Protein AF-U4KL12-F1 (afdb_monomer)

Mean predicted aligned error: 14.16 Å

Solvent-accessible surface area (backbone atoms only — not comparable to full-atom values): 12440 Å² total; per-residue (Å²): 128,65,70,64,56,56,26,52,52,26,37,50,52,13,51,52,33,44,52,50,37,50,50,52,51,51,52,51,52,52,53,48,54,51,57,64,72,72,71,74,90,64,85,47,47,73,74,48,74,51,69,63,85,90,32,42,33,42,33,32,32,58,83,53,79,41,39,78,44,25,68,40,35,30,43,36,43,47,103,87,44,20,32,39,40,41,40,29,74,40,65,42,85,56,35,35,36,41,37,38,30,14,28,85,84,71,45,76,73,51,76,47,56,43,81,43,74,42,59,65,70,40,72,48,81,41,87,45,64,70,70,53,65,43,65,39,69,43,73,42,80,70,68,84,87,70,72,56,68,66,60,57,50,51,52,49,52,52,50,51,40,48,51,32,50,34,53,14,50,47,25,35,52,51,16,50,53,51,52,50,39,52,73,74,38,68,76,50,44,71,72,56,58,38,75,66,50,46,51,50,52,51,52,53,48,50,52,54,37,48,53,50,44,51,54,51,50,51,52,51,51,52,53,53,53,50,69,73,74,87

pLDDT: mean 75.41, std 12.73, range [35.75, 91.56]

Organism: Alteracholeplasma palmae (strain ATCC 49389 / J233) (NCBI:txid1318466)

Radius of gyration: 26.45 Å; Cα contacts (8 Å, |Δi|>4): 335; chains: 1; bounding box: 59×34×76 Å

Foldseek 3Di:
DPPLVLLVVLLVLLVVLLVVLVVLVVVVVVVCQVVQPPPDDDAFDFDDWDDDPNKIKTKTAADDPVCVFFRIWIWIADPQWIKIKTWTQAFDQWKWKWKFFAAPVRRTDDTAIDIDGDHGGDIDIGTDDNRGPGIHIDIDDCPDDDDPPVLVVVLVSLLVSLVSNLSSQLSNVSSCVQVVQCVPDVVVNVVCPDVVNVVVVNVVSVVVSVVSSVVSNVVSVVVSVVSVVD

Nearest PDB structures (foldseek):
  3rj2-assembly1_X  TM=6.745E-01  e=1.717E-01  Singapore grouper iridovirus
  4h4n-assembly1_A  TM=6.832E-01  e=1.538E-01  Bacillus anthracis str. Ames
  3vmo-assembly1_A  TM=4.062E-01  e=1.304E-01  Streptococcus mutans
  3hu6-assembly1_A  TM=2.148E-01  e=7.953E-02  Homo sapiens
  8dhe-assembly1_C  TM=4.945E-01  e=4.642E+00  Tannerella forsythia

Secondary structure (DSSP, 8-state):
--HHHHHHHHHHHHHHHHHHHHHHHHHHHHHHHHHHHHS-----EEEEEEEETTEEEEEEE--SGGGGTEEEEEEEEETTEEEEEEEESS-EEEEEEEEEEE-TTS-EEEEEEEEEEE-TT-EEEEEE-TT--EEEEEEE---TT---HHHHHHHHHHHHHHHHHHHHHHHHHHHHHHHHHHHH-HHHHHHH-SHHHHHHHHHHHHHHHHHHHHHHHHHHHHHHHHTTT-

Sequence (230 aa):
MELNIIAYISLGIGILSMIFAIILRILYKKKYELKRNMNDFFEDYKLSESYIGDVKYNLFKPQSLSMELMSHYAIAYEETQTYLICKFSKEIPNVTLKVYAYTTYKQLIDIIFVEQTGKFDHTSKITLPQETAYVNIEVLETNENKVPDIIEHKYFINKVIAKLATVSLFHLLIGISYLTMYLIDDDMIDSFLTTENNSILLSVLIVVCLINYLLVNKTLKKRAKVGMKK

Structure (mmCIF, N/CA/C/O backbone):
data_AF-U4KL12-F1
#
_entry.id   AF-U4KL12-F1
#
loop_
_atom_site.group_PDB
_atom_site.id
_atom_site.type_symbol
_atom_site.label_atom_id
_atom_site.label_alt_id
_atom_site.label_comp_id
_atom_site.label_asym_id
_atom_site.label_entity_id
_atom_site.label_seq_id
_atom_site.pdbx_PDB_ins_code
_atom_site.Cartn_x
_atom_site.Cartn_y
_atom_site.Cartn_z
_atom_site.occupancy
_atom_site.B_iso_or_equiv
_atom_site.auth_seq_id
_atom_site.auth_comp_id
_atom_site.auth_asym_id
_atom_site.auth_atom_id
_atom_site.pdbx_PDB_model_num
ATOM 1 N N . MET A 1 1 ? -17.955 9.179 40.993 1.00 50.94 1 MET A N 1
ATOM 2 C CA . MET A 1 1 ? -17.361 9.733 39.758 1.00 50.94 1 MET A CA 1
ATOM 3 C C . MET A 1 1 ? -18.498 9.822 38.771 1.00 50.94 1 MET A C 1
ATOM 5 O O . MET A 1 1 ? -19.043 8.778 38.442 1.00 50.94 1 MET A O 1
ATOM 9 N N . GLU A 1 2 ? -18.938 11.036 38.443 1.00 63.91 2 GLU A N 1
ATOM 10 C CA . GLU A 1 2 ? -20.113 11.240 37.595 1.00 63.91 2 GLU A CA 1
ATOM 11 C C . GLU A 1 2 ? -19.926 10.497 36.280 1.00 63.91 2 GLU A C 1
ATOM 13 O O . GLU A 1 2 ? -18.881 10.565 35.642 1.00 63.91 2 GLU A O 1
ATOM 18 N N . LEU A 1 3 ? -20.934 9.734 35.913 1.00 64.69 3 LEU A N 1
ATOM 19 C CA . LEU A 1 3 ? -20.945 8.821 34.785 1.00 64.69 3 LEU A CA 1
ATOM 20 C C . LEU A 1 3 ? -20.656 9.538 33.443 1.00 64.69 3 LEU A C 1
ATOM 22 O O . LEU A 1 3 ? -20.008 9.000 32.542 1.00 64.69 3 LEU A O 1
ATOM 26 N N . ASN A 1 4 ? -20.994 10.826 33.404 1.00 69.12 4 ASN A N 1
ATOM 27 C CA . ASN A 1 4 ? -20.625 11.798 32.379 1.00 69.12 4 ASN A CA 1
ATOM 28 C C . ASN A 1 4 ? -19.104 11.911 32.179 1.00 69.12 4 ASN A C 1
ATOM 30 O O . ASN A 1 4 ? -18.626 11.987 31.049 1.00 69.12 4 ASN A O 1
ATOM 34 N N . ILE A 1 5 ? -18.316 11.849 33.255 1.00 79.44 5 ILE A N 1
ATOM 35 C CA . ILE A 1 5 ? -16.850 11.915 33.204 1.00 79.44 5 ILE A CA 1
ATOM 36 C C . ILE A 1 5 ? -16.288 10.723 32.420 1.00 79.44 5 ILE A C 1
ATOM 38 O O . ILE A 1 5 ? -15.387 10.906 31.605 1.00 79.44 5 ILE A O 1
ATOM 42 N N . ILE A 1 6 ? -16.840 9.517 32.596 1.00 77.38 6 ILE A N 1
ATOM 43 C CA . ILE A 1 6 ? -16.402 8.320 31.856 1.00 77.38 6 ILE A CA 1
ATOM 44 C C . ILE A 1 6 ? -16.704 8.478 30.362 1.00 77.38 6 ILE A C 1
ATOM 46 O O . ILE A 1 6 ? -15.837 8.195 29.531 1.00 77.38 6 ILE A O 1
ATOM 50 N N . ALA A 1 7 ? -17.892 8.979 30.015 1.00 79.75 7 ALA A N 1
ATOM 51 C CA . ALA A 1 7 ? -18.277 9.230 28.628 1.00 79.75 7 ALA A CA 1
ATOM 52 C C . ALA A 1 7 ? -17.342 10.249 27.955 1.00 79.75 7 ALA A C 1
ATOM 54 O O . ALA A 1 7 ? -16.809 9.977 26.875 1.00 79.75 7 ALA A O 1
ATOM 55 N N . TYR A 1 8 ? -17.068 11.378 28.617 1.00 82.94 8 TYR A N 1
ATOM 56 C CA . TYR A 1 8 ? -16.168 12.411 28.098 1.00 82.94 8 TYR A CA 1
ATOM 57 C C . TYR A 1 8 ? -14.718 11.933 27.988 1.00 82.94 8 TYR A C 1
ATOM 59 O O . TYR A 1 8 ? -14.072 12.182 26.968 1.00 82.94 8 TYR A O 1
ATOM 67 N N . ILE A 1 9 ? -14.209 11.200 28.986 1.00 86.44 9 ILE A N 1
ATOM 68 C CA . ILE A 1 9 ? -12.869 10.599 28.929 1.00 86.44 9 ILE A CA 1
ATOM 69 C C . ILE A 1 9 ? -12.785 9.617 27.756 1.00 86.44 9 ILE A C 1
ATOM 71 O O . ILE A 1 9 ? -11.829 9.664 26.981 1.00 86.44 9 ILE A O 1
ATOM 75 N N . SER A 1 10 ? -13.796 8.762 27.583 1.00 86.25 10 SER A N 1
ATOM 76 C CA . SER A 1 10 ? -13.824 7.779 26.502 1.00 86.25 10 SER A CA 1
ATOM 77 C C . SER A 1 10 ? -13.880 8.451 25.126 1.00 86.25 10 SER A C 1
ATOM 79 O O . SER A 1 10 ? -13.083 8.118 24.249 1.00 86.25 10 SER A O 1
ATOM 81 N N . LEU A 1 11 ? -14.731 9.465 24.936 1.00 87.50 11 LEU A N 1
ATOM 82 C CA . LEU A 1 11 ? -14.752 10.263 23.703 1.00 87.50 11 LEU A CA 1
ATOM 83 C C . LEU A 1 11 ? -13.394 10.923 23.433 1.00 87.50 11 LEU A C 1
ATOM 85 O O . LEU A 1 11 ? -12.888 10.845 22.313 1.00 87.50 11 LEU A O 1
ATOM 89 N N . GLY A 1 12 ? -12.770 11.509 24.460 1.00 88.56 12 GLY A N 1
ATOM 90 C CA . GLY A 1 12 ? -11.445 12.118 24.361 1.00 88.56 12 GLY A CA 1
ATOM 91 C C . GLY A 1 12 ? -10.378 11.131 23.881 1.00 88.56 12 GLY A C 1
ATOM 92 O O . GLY A 1 12 ? -9.663 11.412 22.918 1.00 88.56 12 GLY A O 1
ATOM 93 N N . ILE A 1 13 ? -10.311 9.940 24.486 1.00 90.25 13 ILE A N 1
ATOM 94 C CA . ILE A 1 13 ? -9.384 8.868 24.081 1.00 90.25 13 ILE A CA 1
ATOM 95 C C . ILE A 1 13 ? -9.687 8.392 22.649 1.00 90.25 13 ILE A C 1
ATOM 97 O O . ILE A 1 13 ? -8.767 8.181 21.847 1.00 90.25 13 ILE A O 1
ATOM 101 N N . GLY A 1 14 ? -10.968 8.259 22.297 1.00 85.19 14 GLY A N 1
ATOM 102 C CA . GLY A 1 14 ? -11.421 7.882 20.958 1.00 85.19 14 GLY A CA 1
ATOM 103 C C . GLY A 1 14 ? -10.965 8.867 19.878 1.00 85.19 14 GLY A C 1
ATOM 104 O O . GLY A 1 14 ? -10.397 8.460 18.863 1.00 85.19 14 GLY A O 1
ATOM 105 N N . ILE A 1 15 ? -11.132 10.168 20.120 1.00 89.44 15 ILE A N 1
ATOM 106 C CA . ILE A 1 15 ? -10.719 11.233 19.196 1.00 89.44 15 ILE A CA 1
ATOM 107 C C . ILE A 1 15 ? -9.190 11.315 19.105 1.00 89.44 15 ILE A C 1
ATOM 109 O O . ILE A 1 15 ? -8.643 11.343 18.001 1.00 89.44 15 ILE A O 1
ATOM 113 N N . LEU A 1 16 ? -8.482 11.290 20.240 1.00 91.06 16 LEU A N 1
ATOM 114 C CA . LEU A 1 16 ? -7.015 11.352 20.279 1.00 91.06 16 LEU A CA 1
ATOM 115 C C . LEU A 1 16 ? -6.369 10.194 19.511 1.00 91.06 16 LEU A C 1
ATOM 117 O O . LEU A 1 16 ? -5.442 10.407 18.727 1.00 91.06 16 LEU A O 1
ATOM 121 N N . SER A 1 17 ? -6.881 8.975 19.683 1.00 86.31 17 SER A N 1
ATOM 122 C CA . SER A 1 17 ? -6.394 7.803 18.946 1.00 86.31 17 SER A CA 1
ATOM 123 C C . SER A 1 17 ? -6.659 7.902 17.439 1.00 86.31 17 SER A C 1
ATOM 125 O O . SER A 1 17 ? -5.804 7.494 16.646 1.00 86.31 17 SER A O 1
ATOM 127 N N . MET A 1 18 ? -7.776 8.513 17.023 1.00 86.94 18 MET A N 1
ATOM 128 C CA . MET A 1 18 ? -8.065 8.780 15.610 1.00 86.94 18 MET A CA 1
ATOM 129 C C . MET A 1 18 ? -7.104 9.817 15.016 1.00 86.94 18 MET A C 1
ATOM 131 O O . MET A 1 18 ? -6.525 9.581 13.954 1.00 86.94 18 MET A O 1
ATOM 135 N N . ILE A 1 19 ? -6.874 10.931 15.720 1.00 90.00 19 ILE A N 1
ATOM 136 C CA . ILE A 1 19 ? -5.912 11.967 15.315 1.00 90.00 19 ILE A CA 1
ATOM 137 C C . ILE A 1 19 ? -4.515 11.357 15.176 1.00 90.00 19 ILE A C 1
ATOM 139 O O . ILE A 1 19 ? -3.852 11.550 14.157 1.00 90.00 19 ILE A O 1
ATOM 143 N N . PHE A 1 20 ? -4.084 10.558 16.153 1.00 89.81 20 PHE A N 1
ATOM 144 C CA . PHE A 1 20 ? -2.783 9.898 16.113 1.00 89.81 20 PHE A CA 1
ATOM 145 C C . PHE A 1 20 ? -2.652 8.933 14.922 1.00 89.81 20 PHE A C 1
ATOM 147 O O . PHE A 1 20 ? -1.627 8.929 14.236 1.00 89.81 20 PHE A O 1
ATOM 154 N N . A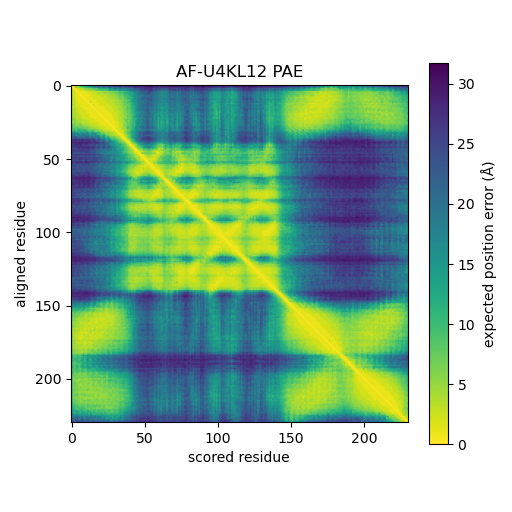LA A 1 21 ? -3.703 8.167 14.607 1.00 86.06 21 ALA A N 1
ATOM 155 C CA . ALA A 1 21 ? -3.733 7.304 13.426 1.00 86.06 21 ALA A CA 1
ATOM 156 C C . ALA A 1 21 ? -3.631 8.102 12.110 1.00 86.06 21 ALA A C 1
ATOM 158 O O . ALA A 1 21 ? -2.925 7.682 11.187 1.00 86.06 21 ALA A O 1
ATOM 159 N N . ILE A 1 22 ? -4.289 9.264 12.025 1.00 87.88 22 ILE A N 1
ATOM 160 C CA . ILE A 1 22 ? -4.211 10.172 10.870 1.00 87.88 22 ILE A CA 1
ATOM 161 C C . ILE A 1 22 ? -2.796 10.742 10.728 1.00 87.88 22 ILE A C 1
ATOM 163 O O . ILE A 1 22 ? -2.221 10.673 9.641 1.00 87.88 22 ILE A O 1
ATOM 167 N N . ILE A 1 23 ? -2.203 11.240 11.818 1.00 89.88 23 ILE A N 1
ATOM 168 C CA . ILE A 1 23 ? -0.832 11.771 11.827 1.00 89.88 23 ILE A CA 1
ATOM 169 C C . ILE A 1 23 ? 0.158 10.695 11.378 1.00 89.88 23 ILE A C 1
ATOM 171 O O . ILE A 1 23 ? 0.962 10.946 10.481 1.00 89.88 23 ILE A O 1
ATOM 175 N N . LEU A 1 24 ? 0.068 9.476 11.923 1.00 86.88 24 LEU A N 1
ATOM 176 C CA . LEU A 1 24 ? 0.910 8.353 11.501 1.00 86.88 24 LEU A CA 1
ATOM 177 C C . LEU A 1 24 ? 0.777 8.065 10.005 1.00 86.88 24 LEU A C 1
ATOM 179 O O . LEU A 1 24 ? 1.782 7.835 9.332 1.00 86.88 24 LEU A O 1
ATOM 183 N N . ARG A 1 25 ? -0.444 8.113 9.463 1.00 83.19 25 ARG A N 1
ATOM 184 C CA . ARG A 1 25 ? -0.687 7.916 8.030 1.00 83.19 25 ARG A CA 1
ATOM 185 C C . ARG A 1 25 ? -0.042 9.016 7.183 1.00 83.19 25 ARG A C 1
ATOM 187 O O . ARG A 1 25 ? 0.560 8.700 6.157 1.00 83.19 25 ARG A O 1
ATOM 194 N N . ILE A 1 26 ? -0.139 10.276 7.607 1.00 84.81 26 ILE A N 1
ATOM 195 C CA . ILE A 1 26 ? 0.474 11.424 6.921 1.00 84.81 26 ILE A CA 1
ATOM 196 C C . ILE A 1 26 ? 2.002 11.328 6.973 1.00 84.81 26 ILE A C 1
ATOM 198 O O . ILE A 1 26 ? 2.653 11.423 5.934 1.00 84.81 26 ILE A O 1
ATOM 202 N N . LEU A 1 27 ? 2.580 11.090 8.154 1.00 84.19 27 LEU A N 1
ATOM 203 C CA . LEU A 1 27 ? 4.028 10.948 8.336 1.00 84.19 27 LEU A CA 1
ATOM 204 C C . LEU A 1 27 ? 4.584 9.777 7.526 1.00 84.19 27 LEU A C 1
ATOM 206 O O . LEU A 1 27 ? 5.625 9.913 6.887 1.00 84.19 27 LEU A O 1
ATOM 210 N N . TYR A 1 28 ? 3.876 8.646 7.509 1.00 77.25 28 TYR A N 1
ATOM 211 C CA . TYR A 1 28 ? 4.255 7.494 6.702 1.00 77.25 28 TYR A CA 1
ATOM 212 C C . TYR A 1 28 ? 4.236 7.821 5.206 1.00 77.25 28 TYR A C 1
ATOM 214 O O . TYR A 1 28 ? 5.218 7.542 4.518 1.00 77.25 28 TYR A O 1
ATOM 222 N N . LYS A 1 29 ? 3.164 8.462 4.716 1.00 75.25 29 LYS A N 1
ATOM 223 C CA . LYS A 1 29 ? 3.056 8.900 3.318 1.00 75.25 29 LYS A CA 1
ATOM 224 C C . LYS A 1 29 ? 4.209 9.841 2.952 1.00 75.25 29 LYS A C 1
ATOM 226 O O . LYS A 1 29 ? 4.924 9.565 1.997 1.00 75.25 29 LYS A O 1
ATOM 231 N N . LYS A 1 30 ? 4.460 10.865 3.773 1.00 73.62 30 LYS A N 1
ATOM 232 C CA . LYS A 1 30 ? 5.524 11.855 3.558 1.00 73.62 30 LYS A CA 1
ATOM 233 C C . LYS A 1 30 ? 6.924 11.230 3.595 1.00 73.62 30 LYS A C 1
ATOM 235 O O . LYS A 1 30 ? 7.737 11.522 2.727 1.00 73.62 30 LYS A O 1
ATOM 240 N N . LYS A 1 31 ? 7.215 10.343 4.557 1.00 66.31 31 LYS A N 1
ATOM 241 C CA . LYS A 1 31 ? 8.503 9.625 4.639 1.00 66.31 31 LYS A CA 1
ATOM 242 C C . LYS A 1 31 ? 8.735 8.753 3.406 1.00 66.31 31 LYS A C 1
ATOM 244 O O . LYS A 1 31 ? 9.856 8.704 2.908 1.00 66.31 31 LYS A O 1
ATOM 249 N N . TYR A 1 32 ? 7.691 8.083 2.917 1.00 61.19 32 TYR A N 1
ATOM 250 C CA . TYR A 1 32 ? 7.788 7.296 1.694 1.00 61.19 32 TYR A CA 1
ATOM 251 C C . TYR A 1 32 ? 7.963 8.174 0.462 1.00 61.19 32 TYR A C 1
ATOM 253 O O . TYR A 1 32 ? 8.842 7.875 -0.324 1.00 61.19 32 TYR A O 1
ATOM 261 N N . GLU A 1 33 ? 7.221 9.270 0.316 1.00 56.09 33 GLU A N 1
ATOM 262 C CA . GLU A 1 33 ? 7.394 10.223 -0.792 1.00 56.09 33 GLU A CA 1
ATOM 263 C C . GLU A 1 33 ? 8.798 10.852 -0.811 1.00 56.09 33 GLU A C 1
ATOM 265 O O . GLU A 1 33 ? 9.417 10.946 -1.867 1.00 56.09 33 GLU A O 1
ATOM 270 N N . LEU A 1 34 ? 9.354 11.204 0.353 1.00 48.84 34 LEU A N 1
ATOM 271 C CA . LEU A 1 34 ? 10.719 11.733 0.471 1.00 48.84 34 LEU A CA 1
ATOM 272 C C . LEU A 1 34 ? 11.787 10.684 0.146 1.00 48.84 34 LEU A C 1
ATOM 274 O O . LEU A 1 34 ? 12.689 10.962 -0.638 1.00 48.84 34 LEU A O 1
ATOM 278 N N . LYS A 1 35 ? 11.678 9.465 0.693 1.00 47.72 35 LYS A N 1
ATOM 279 C CA . LYS A 1 35 ? 12.630 8.379 0.394 1.00 47.72 35 LYS A CA 1
ATOM 280 C C . LYS A 1 35 ? 12.526 7.913 -1.068 1.00 47.72 35 LYS A C 1
ATOM 282 O O . LYS A 1 35 ? 13.523 7.513 -1.652 1.00 47.72 35 LYS A O 1
ATOM 287 N N . ARG A 1 36 ? 11.333 8.024 -1.658 1.00 45.00 36 ARG A N 1
ATOM 288 C CA . ARG A 1 36 ? 11.017 7.758 -3.069 1.00 45.00 36 ARG A CA 1
ATOM 289 C C . ARG A 1 36 ? 11.641 8.779 -4.026 1.00 45.00 36 ARG A C 1
ATOM 291 O O . ARG A 1 36 ? 11.991 8.401 -5.135 1.00 45.00 36 ARG A O 1
ATOM 298 N N . ASN A 1 37 ? 11.804 10.029 -3.592 1.00 43.69 37 ASN A N 1
ATOM 299 C CA . ASN A 1 37 ? 12.426 11.091 -4.389 1.00 43.69 37 ASN A CA 1
ATOM 300 C C . ASN A 1 37 ? 13.951 11.181 -4.219 1.00 43.69 37 ASN A C 1
ATOM 302 O O . ASN A 1 37 ? 14.612 11.717 -5.100 1.00 43.69 37 ASN A O 1
ATOM 306 N N . MET A 1 38 ? 14.511 10.709 -3.099 1.00 39.72 38 MET A N 1
ATOM 307 C CA . MET A 1 38 ? 15.922 10.959 -2.778 1.00 39.72 38 MET A CA 1
ATOM 308 C C . MET A 1 38 ? 16.920 9.894 -3.242 1.00 39.72 38 MET A C 1
ATOM 310 O O . MET A 1 38 ? 18.095 10.239 -3.306 1.00 39.72 38 MET A O 1
ATOM 314 N N . ASN A 1 39 ? 16.513 8.661 -3.584 1.00 45.78 39 ASN A N 1
ATOM 315 C CA . ASN A 1 39 ? 17.507 7.592 -3.781 1.00 45.78 39 ASN A CA 1
ATOM 316 C C . ASN A 1 39 ? 17.688 6.973 -5.181 1.00 45.78 39 ASN A C 1
ATOM 318 O O . ASN A 1 39 ? 18.818 6.597 -5.437 1.00 45.78 39 ASN A O 1
ATOM 322 N N . ASP A 1 40 ? 16.715 6.866 -6.099 1.00 51.09 40 ASP A N 1
ATOM 323 C CA . ASP A 1 40 ? 16.892 5.875 -7.198 1.00 51.09 40 ASP A CA 1
ATOM 324 C C . ASP A 1 40 ? 16.420 6.286 -8.610 1.00 51.09 40 ASP A C 1
ATOM 326 O O . ASP A 1 40 ? 16.183 5.414 -9.447 1.00 51.09 40 ASP A O 1
ATOM 330 N N . PHE A 1 41 ? 16.267 7.578 -8.938 1.00 54.22 41 PHE A N 1
ATOM 331 C CA . PHE A 1 41 ? 16.074 7.959 -10.350 1.00 54.22 41 PHE A CA 1
ATOM 332 C C . PHE A 1 41 ? 17.419 8.200 -11.047 1.00 54.22 41 PHE A C 1
ATOM 334 O O . PHE A 1 41 ? 17.950 9.309 -11.034 1.00 54.22 41 PHE A O 1
ATOM 341 N N . PHE A 1 42 ? 17.945 7.158 -11.686 1.00 62.12 42 PHE A N 1
ATOM 342 C CA . PHE A 1 42 ? 18.971 7.268 -12.722 1.00 62.12 42 PHE A CA 1
ATOM 343 C C . PHE A 1 42 ? 18.269 7.168 -14.074 1.00 62.12 42 PHE A C 1
ATOM 345 O O . PHE A 1 42 ? 17.539 6.213 -14.306 1.00 62.12 42 PHE A O 1
ATOM 352 N N . GLU A 1 43 ? 18.397 8.176 -14.931 1.00 61.31 43 GLU A N 1
ATOM 353 C CA . GLU A 1 43 ? 17.697 8.185 -16.218 1.00 61.31 43 GLU A CA 1
ATOM 354 C C . GLU A 1 43 ? 18.403 7.253 -17.203 1.00 61.31 43 GLU A C 1
ATOM 356 O O . GLU A 1 43 ? 19.440 7.619 -17.752 1.00 61.31 43 GLU A O 1
ATOM 361 N N . ASP A 1 44 ? 17.844 6.065 -17.444 1.00 68.06 44 ASP A N 1
ATOM 362 C CA . ASP A 1 44 ? 18.288 5.203 -18.540 1.00 68.06 44 ASP A CA 1
ATOM 363 C C . ASP A 1 44 ? 18.161 5.938 -19.886 1.00 68.06 44 ASP A C 1
ATOM 365 O O . ASP A 1 44 ? 17.205 6.677 -20.144 1.00 68.06 44 ASP A O 1
ATOM 369 N N . TYR A 1 45 ? 19.138 5.747 -20.774 1.00 66.31 45 TYR A N 1
ATOM 370 C CA . TYR A 1 45 ? 19.192 6.504 -22.023 1.00 66.31 45 TYR A CA 1
ATOM 371 C C . TYR A 1 45 ? 18.099 6.031 -22.987 1.00 66.31 45 TYR A C 1
ATOM 373 O O . TYR A 1 45 ? 18.159 4.901 -23.482 1.00 66.31 45 TYR A O 1
ATOM 381 N N . LYS A 1 46 ? 17.132 6.901 -23.314 1.00 78.25 46 LYS A N 1
ATOM 382 C CA . LYS A 1 46 ? 16.189 6.654 -24.416 1.00 78.25 46 LYS A CA 1
ATOM 383 C C . LYS A 1 46 ? 16.968 6.638 -25.731 1.00 78.25 46 LYS A C 1
ATOM 385 O O . LYS A 1 46 ? 17.562 7.641 -26.116 1.00 78.25 46 LYS A O 1
ATOM 390 N N . LEU A 1 47 ? 16.963 5.498 -26.413 1.00 77.81 47 LEU A N 1
ATOM 391 C CA . LEU A 1 47 ? 17.664 5.308 -27.681 1.00 77.81 47 LEU A CA 1
ATOM 392 C C . LEU A 1 47 ? 16.818 5.757 -28.865 1.00 77.81 47 LEU A C 1
ATOM 394 O O . LEU A 1 47 ? 17.310 6.428 -29.768 1.00 77.81 47 LEU A O 1
ATOM 398 N N . SER A 1 48 ? 15.549 5.357 -28.878 1.00 81.69 48 SER A N 1
ATOM 399 C CA . SER A 1 48 ? 14.659 5.617 -30.000 1.00 81.69 48 SER A CA 1
ATOM 400 C C . SER A 1 48 ? 13.193 5.494 -29.602 1.00 81.69 48 SER A C 1
ATOM 402 O O . SER A 1 48 ? 12.832 4.950 -28.556 1.00 81.69 48 SER A O 1
ATOM 404 N N . GLU A 1 49 ? 12.346 6.045 -30.460 1.00 84.81 49 GLU A N 1
ATOM 405 C CA . GLU A 1 49 ? 10.905 5.849 -30.449 1.00 84.81 49 GLU A CA 1
ATOM 406 C C . GLU A 1 49 ? 10.512 5.222 -31.786 1.00 84.81 49 GLU A C 1
ATOM 408 O O . GLU A 1 49 ? 10.976 5.668 -32.838 1.00 84.81 49 GLU A O 1
ATOM 413 N N . SER A 1 50 ? 9.694 4.175 -31.751 1.00 84.12 50 SER A N 1
ATOM 414 C CA . SER A 1 50 ? 9.199 3.498 -32.948 1.00 84.12 50 SER A CA 1
ATOM 415 C C . SER A 1 50 ? 7.735 3.095 -32.793 1.00 84.12 50 SER A C 1
ATOM 417 O O . SER A 1 50 ? 7.204 3.031 -31.684 1.00 84.12 50 SER A O 1
ATOM 419 N N . TYR A 1 51 ? 7.082 2.830 -33.922 1.00 83.75 51 TYR A N 1
ATOM 420 C CA . TYR A 1 51 ? 5.710 2.333 -33.985 1.00 83.75 51 TYR A CA 1
ATOM 421 C C . TYR A 1 51 ? 5.706 1.025 -34.775 1.00 83.75 51 TYR A C 1
ATOM 423 O O . TYR A 1 51 ? 6.303 0.952 -35.851 1.00 83.75 51 TYR A O 1
ATOM 431 N N . ILE A 1 52 ? 5.062 -0.009 -34.234 1.00 80.75 52 ILE A N 1
ATOM 432 C CA . ILE A 1 52 ? 4.815 -1.274 -34.937 1.00 80.75 52 ILE A CA 1
ATOM 433 C C . ILE A 1 52 ? 3.308 -1.514 -34.886 1.00 80.75 52 ILE A C 1
ATOM 435 O O . ILE A 1 52 ? 2.761 -1.819 -33.827 1.00 80.75 52 ILE A O 1
ATOM 439 N N . GLY A 1 53 ? 2.634 -1.327 -36.024 1.00 82.75 53 GLY A N 1
ATOM 440 C CA . GLY A 1 53 ? 1.176 -1.189 -36.040 1.00 82.75 53 GLY A CA 1
ATOM 441 C C . GLY A 1 53 ? 0.747 0.022 -35.205 1.00 82.75 53 GLY A C 1
ATOM 442 O O . GLY A 1 53 ? 1.361 1.083 -35.308 1.00 82.75 53 GLY A O 1
ATOM 443 N N . ASP A 1 54 ? -0.245 -0.169 -34.336 1.00 82.44 54 ASP A N 1
ATOM 444 C CA . ASP A 1 54 ? -0.782 0.880 -33.455 1.00 82.44 54 ASP A CA 1
ATOM 445 C C . ASP A 1 54 ? -0.055 0.980 -32.100 1.00 82.44 54 ASP A C 1
ATOM 447 O O . ASP A 1 54 ? -0.414 1.791 -31.246 1.00 82.44 54 ASP A O 1
ATOM 451 N N . VAL A 1 55 ? 0.982 0.165 -31.878 1.00 83.00 55 VAL A N 1
ATOM 452 C CA . VAL A 1 55 ? 1.711 0.116 -30.604 1.00 83.00 55 VAL A CA 1
ATOM 453 C C . VAL A 1 55 ? 2.951 1.000 -30.675 1.00 83.00 55 VAL A C 1
ATOM 455 O O . VAL A 1 55 ? 3.829 0.812 -31.524 1.00 83.00 55 VAL A O 1
ATOM 458 N N . LYS A 1 56 ? 3.045 1.951 -29.741 1.00 87.56 56 LYS A N 1
ATOM 459 C CA . LYS A 1 56 ? 4.228 2.799 -29.558 1.00 87.56 56 LYS A CA 1
ATOM 460 C C . LYS A 1 56 ? 5.264 2.071 -28.706 1.00 87.56 56 LYS A C 1
ATOM 462 O O . LYS A 1 56 ? 4.933 1.558 -27.640 1.00 87.56 56 LYS A O 1
ATOM 467 N N . TYR A 1 57 ? 6.526 2.104 -29.122 1.00 87.75 57 TYR A N 1
ATOM 468 C CA . TYR A 1 57 ? 7.659 1.557 -28.382 1.00 87.75 57 TYR A CA 1
ATOM 469 C C . TYR A 1 57 ? 8.677 2.654 -28.081 1.00 87.75 57 TYR A C 1
ATOM 471 O O . TYR A 1 57 ? 9.172 3.328 -28.983 1.00 87.75 57 TYR A O 1
ATOM 479 N N . ASN A 1 58 ? 9.033 2.801 -26.808 1.00 87.56 58 ASN A N 1
ATOM 480 C CA . ASN A 1 58 ? 10.186 3.590 -26.386 1.00 87.56 58 ASN A CA 1
ATOM 481 C C . ASN A 1 58 ? 11.315 2.629 -26.011 1.00 87.56 58 ASN A C 1
ATOM 483 O O . ASN A 1 58 ? 11.171 1.874 -25.050 1.00 87.56 58 ASN A O 1
ATOM 487 N N . LEU A 1 59 ? 12.416 2.649 -26.762 1.00 85.25 59 LEU A N 1
ATOM 488 C CA . LEU A 1 59 ? 13.584 1.806 -26.514 1.00 85.25 59 LEU A CA 1
ATOM 489 C C . LEU A 1 59 ? 14.564 2.525 -25.589 1.00 85.25 59 LEU A C 1
ATOM 491 O O . LEU A 1 59 ? 14.889 3.694 -25.808 1.00 85.25 59 LEU A O 1
ATOM 495 N N . PHE A 1 60 ? 15.089 1.804 -24.609 1.00 85.12 60 PHE A N 1
ATOM 496 C CA . PHE A 1 60 ? 16.037 2.324 -23.636 1.00 85.12 60 PHE A CA 1
ATOM 497 C C . PHE A 1 60 ? 17.265 1.425 -23.518 1.00 85.12 60 PHE A C 1
ATOM 499 O O . PHE A 1 60 ? 17.209 0.207 -23.735 1.00 85.12 60 PHE A O 1
ATOM 506 N N . LYS A 1 61 ? 18.381 2.052 -23.146 1.00 79.62 61 LYS A N 1
ATOM 507 C CA . LYS A 1 61 ? 19.622 1.390 -22.7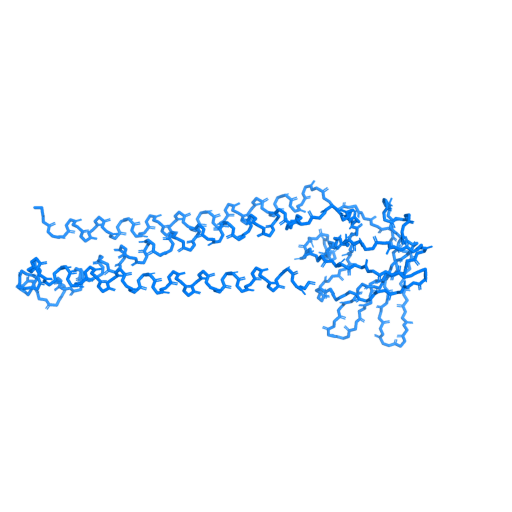62 1.00 79.62 61 LYS A CA 1
ATOM 508 C C . LYS A 1 61 ? 19.823 1.528 -21.247 1.00 79.62 61 LYS A C 1
ATOM 510 O O . LYS A 1 61 ? 19.912 2.669 -20.784 1.00 79.62 61 LYS A O 1
ATOM 515 N N . PRO A 1 62 ? 19.939 0.414 -20.499 1.00 74.88 62 PRO A N 1
ATOM 516 C CA . PRO A 1 62 ? 20.259 0.459 -19.075 1.00 74.88 62 PRO A CA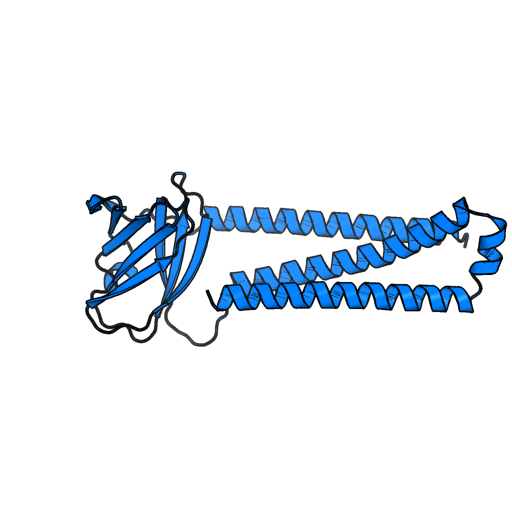 1
ATOM 517 C C . PRO A 1 62 ? 21.610 1.145 -18.831 1.00 74.88 62 PRO A C 1
ATOM 519 O O . PRO A 1 62 ? 22.524 0.971 -19.636 1.00 74.88 62 PRO A O 1
ATOM 522 N N . GLN A 1 63 ? 21.768 1.891 -17.736 1.00 62.19 63 GLN A N 1
ATOM 523 C CA . GLN A 1 63 ? 23.056 2.508 -17.358 1.00 62.19 63 GLN A CA 1
ATOM 524 C C . GLN A 1 63 ? 23.894 1.707 -16.339 1.00 62.19 63 GLN A C 1
ATOM 526 O O . GLN A 1 63 ? 25.069 2.017 -16.155 1.00 62.19 63 GLN A O 1
ATOM 531 N N . SER A 1 64 ? 23.326 0.707 -15.657 1.00 58.34 64 SER A N 1
ATOM 532 C CA . SER A 1 64 ? 23.911 0.082 -14.452 1.00 58.34 64 SER A CA 1
ATOM 533 C C . SER A 1 64 ? 24.282 -1.403 -14.630 1.00 58.34 64 SER A C 1
ATOM 535 O O . SER A 1 64 ? 24.341 -1.893 -15.757 1.00 58.34 64 SER A O 1
ATOM 537 N N . LEU A 1 65 ? 24.503 -2.136 -13.519 1.00 56.19 65 LEU A N 1
ATOM 538 C CA . LEU A 1 65 ? 24.714 -3.601 -13.462 1.00 56.19 65 LEU A CA 1
ATOM 539 C C . LEU A 1 65 ? 23.716 -4.389 -14.337 1.00 56.19 65 LEU A C 1
ATOM 541 O O . LEU A 1 65 ? 24.033 -5.451 -14.864 1.00 56.19 65 LEU A O 1
ATOM 545 N N . SER A 1 66 ? 22.521 -3.837 -14.547 1.00 60.16 66 SER A N 1
ATOM 546 C CA . SER A 1 66 ? 21.482 -4.377 -15.424 1.00 60.16 66 SER A CA 1
ATOM 547 C C . SER A 1 66 ? 21.929 -4.528 -16.888 1.00 60.16 66 SER A C 1
ATOM 549 O O . SER A 1 66 ? 21.401 -5.398 -17.578 1.00 60.16 66 SER A O 1
ATOM 551 N N . MET A 1 67 ? 22.935 -3.771 -17.360 1.00 59.66 67 MET A N 1
ATOM 552 C CA . MET A 1 67 ? 23.565 -3.961 -18.680 1.00 59.66 67 MET A CA 1
ATOM 553 C C . MET A 1 67 ? 24.223 -5.335 -18.841 1.00 59.66 67 MET A C 1
ATOM 555 O O . MET A 1 67 ? 24.309 -5.850 -19.957 1.00 59.66 67 MET A O 1
ATOM 559 N N . GLU A 1 68 ? 24.706 -5.935 -17.750 1.00 64.75 68 GLU A N 1
ATOM 560 C CA . GLU A 1 68 ? 25.380 -7.234 -17.811 1.00 64.75 68 GLU A CA 1
ATOM 561 C C . GLU A 1 68 ? 24.420 -8.379 -18.146 1.00 64.75 68 GLU A C 1
ATOM 563 O O . GLU A 1 68 ? 24.871 -9.417 -18.644 1.00 64.75 68 GLU A O 1
ATOM 568 N N . LEU A 1 69 ? 23.122 -8.171 -17.891 1.00 68.25 69 LEU A N 1
ATOM 569 C CA . LEU A 1 69 ? 22.037 -9.138 -18.076 1.00 68.25 69 LEU A CA 1
ATOM 570 C C . LEU A 1 69 ? 21.088 -8.756 -19.220 1.00 68.25 69 LEU A C 1
ATOM 572 O O . LEU A 1 69 ? 20.534 -9.634 -19.883 1.00 68.25 69 LEU A O 1
ATOM 576 N N . MET A 1 70 ? 20.902 -7.460 -19.468 1.00 74.75 70 MET A N 1
ATOM 577 C CA . MET A 1 70 ? 20.001 -6.925 -20.482 1.00 74.75 70 MET A CA 1
ATOM 578 C C . MET A 1 70 ? 20.705 -5.874 -21.330 1.00 74.75 70 MET A C 1
ATOM 580 O O . MET A 1 70 ? 21.108 -4.823 -20.842 1.00 74.75 70 MET A O 1
ATOM 584 N N . SER A 1 71 ? 20.783 -6.119 -22.637 1.00 71.69 71 SER A N 1
ATOM 585 C CA . SER A 1 71 ? 21.345 -5.126 -23.560 1.00 71.69 71 SER A CA 1
ATOM 586 C C . SER A 1 71 ? 20.404 -3.934 -23.779 1.00 71.69 71 SER A C 1
ATOM 588 O O . SER A 1 71 ? 20.865 -2.799 -23.883 1.00 71.69 71 SER A O 1
ATOM 590 N N . HIS A 1 72 ? 19.095 -4.200 -23.841 1.00 80.88 72 HIS A N 1
ATOM 591 C CA . HIS A 1 72 ? 18.050 -3.232 -24.159 1.00 80.88 72 HIS A CA 1
ATOM 592 C C . HIS A 1 72 ? 16.718 -3.653 -23.534 1.00 80.88 72 HIS A C 1
ATOM 594 O O . HIS A 1 72 ? 16.454 -4.845 -23.341 1.00 80.88 72 HIS A O 1
ATOM 600 N N . TYR A 1 73 ? 15.844 -2.680 -23.300 1.00 85.56 73 TYR A N 1
ATOM 601 C CA . TYR A 1 73 ? 14.433 -2.930 -23.025 1.00 85.56 73 TYR A CA 1
ATOM 602 C C . TYR A 1 73 ? 13.561 -1.887 -23.715 1.00 85.56 73 TYR A C 1
ATOM 604 O O . TYR A 1 73 ? 14.022 -0.795 -24.053 1.00 85.56 73 TYR A O 1
ATOM 612 N N . ALA A 1 74 ? 12.293 -2.223 -23.923 1.00 88.50 74 ALA A N 1
ATOM 613 C CA . ALA A 1 74 ? 11.318 -1.315 -24.503 1.00 88.50 74 ALA A CA 1
ATOM 614 C C . ALA A 1 74 ? 10.104 -1.154 -23.591 1.00 88.50 74 ALA A C 1
ATOM 616 O O . ALA A 1 74 ? 9.613 -2.131 -23.028 1.00 88.50 74 ALA A O 1
ATOM 617 N N . ILE A 1 75 ? 9.591 0.069 -23.490 1.00 90.81 75 ILE A N 1
ATOM 618 C CA . ILE A 1 75 ? 8.249 0.321 -22.967 1.00 90.81 75 ILE A CA 1
ATOM 619 C C . ILE A 1 75 ? 7.295 0.332 -24.159 1.00 90.81 75 ILE A C 1
ATOM 621 O O . ILE A 1 75 ? 7.429 1.178 -25.043 1.00 90.81 75 ILE A O 1
ATOM 625 N N . ALA A 1 76 ? 6.365 -0.615 -24.184 1.00 90.94 76 ALA A N 1
ATOM 626 C CA . ALA A 1 76 ? 5.315 -0.727 -25.184 1.00 90.94 76 ALA A CA 1
ATOM 627 C C . ALA A 1 76 ? 4.008 -0.138 -24.641 1.00 90.94 76 ALA A C 1
ATOM 629 O O . ALA A 1 76 ? 3.575 -0.511 -23.549 1.00 90.94 76 ALA A O 1
ATOM 630 N N . TYR A 1 77 ? 3.380 0.751 -25.405 1.00 89.25 77 TYR A N 1
ATOM 631 C CA . TYR A 1 77 ? 2.103 1.378 -25.073 1.00 89.25 77 TYR A CA 1
ATOM 632 C C . TYR A 1 77 ? 1.012 0.809 -25.981 1.00 89.25 77 TYR A C 1
ATOM 634 O O . TYR A 1 77 ? 0.949 1.148 -27.162 1.00 89.25 77 TYR A O 1
ATOM 642 N N . GLU A 1 78 ? 0.172 -0.063 -25.425 1.00 87.50 78 GLU A N 1
ATOM 643 C CA . GLU A 1 78 ? -1.075 -0.530 -26.038 1.00 87.50 78 GLU A CA 1
ATOM 644 C C . GLU A 1 78 ? -2.251 0.294 -25.466 1.00 87.50 78 GLU A C 1
ATOM 646 O O . GLU A 1 78 ? -2.143 0.854 -24.373 1.00 87.50 78 GLU A O 1
ATOM 651 N N . GLU A 1 79 ? -3.391 0.361 -26.165 1.00 80.12 79 GLU A N 1
ATOM 652 C CA . GLU A 1 79 ? -4.515 1.275 -25.855 1.00 80.12 79 GLU A CA 1
ATOM 653 C C . GLU A 1 79 ? -4.951 1.292 -24.376 1.00 80.12 79 GLU A C 1
ATOM 655 O O . GLU A 1 79 ? -5.302 2.341 -23.833 1.00 80.12 79 GLU A O 1
ATOM 660 N N . THR A 1 80 ? -4.901 0.139 -23.702 1.00 82.25 80 THR A N 1
ATOM 661 C CA . THR A 1 80 ? -5.322 -0.004 -22.296 1.00 82.25 80 THR A CA 1
ATOM 662 C C . THR A 1 80 ? -4.210 -0.420 -21.336 1.00 82.25 80 THR A C 1
ATOM 664 O O . THR A 1 80 ? -4.450 -0.495 -20.130 1.00 82.25 80 THR A O 1
ATOM 667 N N . GLN A 1 81 ? -3.018 -0.758 -21.834 1.00 86.12 81 GLN A N 1
ATOM 668 C CA . GLN A 1 81 ? -1.954 -1.337 -21.012 1.00 86.12 81 GLN A CA 1
ATOM 669 C C . GLN A 1 81 ? -0.569 -0.902 -21.478 1.00 86.12 81 GLN A C 1
ATOM 671 O O . GLN A 1 81 ? -0.273 -0.845 -22.668 1.00 86.12 81 GLN A O 1
ATOM 676 N N . THR A 1 82 ? 0.302 -0.668 -20.503 1.00 89.88 82 THR A N 1
ATOM 677 C CA . THR A 1 82 ? 1.716 -0.386 -20.736 1.00 89.88 82 THR A CA 1
ATOM 678 C C . THR A 1 82 ? 2.518 -1.611 -20.327 1.00 89.88 82 THR A C 1
ATOM 680 O O . THR A 1 82 ? 2.242 -2.218 -19.291 1.00 89.88 82 THR A O 1
ATOM 683 N N . TYR A 1 83 ? 3.520 -1.986 -21.114 1.00 91.56 83 TYR A N 1
ATOM 684 C CA . TYR A 1 83 ? 4.364 -3.138 -20.818 1.00 91.56 83 TYR A CA 1
ATOM 685 C C . TYR A 1 83 ? 5.832 -2.790 -20.910 1.00 91.56 83 TYR A C 1
ATOM 687 O O . TYR A 1 83 ? 6.253 -2.022 -21.766 1.00 91.56 83 TYR A O 1
ATOM 695 N N . LEU A 1 84 ? 6.617 -3.431 -20.060 1.00 89.94 84 LEU A N 1
ATOM 696 C CA . LEU A 1 84 ? 8.056 -3.491 -20.174 1.00 89.94 84 LEU A CA 1
ATOM 697 C C . LEU A 1 84 ? 8.434 -4.796 -20.877 1.00 89.94 84 LEU A C 1
ATOM 699 O O . LEU A 1 84 ? 8.082 -5.883 -20.420 1.00 89.94 84 LEU A O 1
ATOM 703 N N . ILE A 1 85 ? 9.144 -4.674 -21.992 1.00 89.12 85 ILE A N 1
ATOM 704 C CA . ILE A 1 85 ? 9.691 -5.784 -22.764 1.00 89.12 85 ILE A CA 1
ATOM 705 C C . ILE A 1 85 ? 11.197 -5.809 -22.538 1.00 89.12 85 ILE A C 1
ATOM 707 O O . ILE A 1 85 ? 11.915 -4.928 -23.011 1.00 89.12 85 ILE A O 1
ATOM 711 N N . CYS A 1 86 ? 11.673 -6.827 -21.830 1.00 84.56 86 CYS A N 1
ATOM 712 C CA . CYS A 1 86 ? 13.094 -7.025 -21.557 1.00 84.56 86 CYS A CA 1
ATOM 713 C C . CYS A 1 86 ? 13.635 -8.150 -22.432 1.00 84.56 86 CYS A C 1
ATOM 715 O O . CYS A 1 86 ? 13.100 -9.260 -22.384 1.00 84.56 86 CYS A O 1
ATOM 717 N N . LYS A 1 87 ? 14.708 -7.882 -23.188 1.00 81.56 87 LYS A N 1
ATOM 718 C CA . LYS A 1 87 ? 15.474 -8.922 -23.882 1.00 81.56 87 LYS A CA 1
ATOM 719 C C . LYS A 1 87 ? 16.779 -9.178 -23.135 1.00 81.56 87 LYS A C 1
ATOM 721 O O . LYS A 1 87 ? 17.611 -8.276 -23.000 1.00 81.56 87 LYS A O 1
ATOM 726 N N . PHE A 1 88 ? 16.971 -10.413 -22.696 1.00 76.94 88 PHE A N 1
ATOM 727 C CA . PHE A 1 88 ? 18.144 -10.796 -21.920 1.00 76.94 88 PHE A CA 1
ATOM 728 C C . PHE A 1 88 ? 19.238 -11.352 -22.827 1.00 76.94 88 PHE A C 1
ATOM 730 O O . PHE A 1 88 ? 18.972 -12.099 -23.767 1.00 76.94 88 PHE A O 1
ATOM 737 N N . SER A 1 89 ? 20.478 -10.945 -22.567 1.00 72.12 89 SER A N 1
ATOM 738 C CA . SER A 1 89 ? 21.654 -11.292 -23.377 1.00 72.12 89 SER A CA 1
ATOM 739 C C . SER A 1 89 ? 22.462 -12.457 -22.804 1.00 72.12 89 SER A C 1
ATOM 741 O O . SER A 1 89 ? 23.468 -12.842 -23.396 1.00 72.12 89 SER A O 1
ATOM 743 N N . LYS A 1 90 ? 22.059 -13.006 -21.654 1.00 71.25 90 LYS A N 1
ATOM 744 C CA . LYS A 1 90 ? 22.699 -14.141 -20.977 1.00 71.25 90 LYS A CA 1
ATOM 745 C C . LYS A 1 90 ? 21.641 -15.057 -20.371 1.00 71.25 90 LYS A C 1
ATOM 747 O O . LYS A 1 90 ? 20.503 -14.643 -20.176 1.00 71.25 90 LYS A O 1
ATOM 752 N N . GLU A 1 91 ? 22.024 -16.297 -20.084 1.00 71.31 91 GLU A N 1
ATOM 753 C CA . GLU A 1 91 ? 21.212 -17.190 -19.257 1.00 71.31 91 GLU A CA 1
ATOM 754 C C . GLU A 1 91 ? 21.172 -16.672 -17.818 1.00 71.31 91 GLU A C 1
ATOM 756 O O . GLU A 1 91 ? 22.182 -16.198 -17.293 1.00 71.31 91 GLU A O 1
ATOM 761 N N . ILE A 1 92 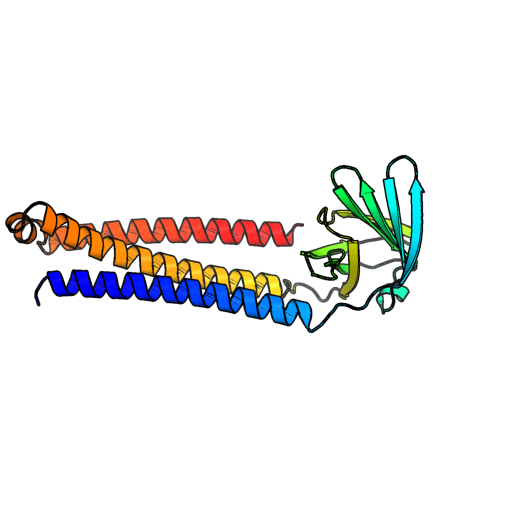? 19.994 -16.739 -17.198 1.00 67.62 92 ILE A N 1
ATOM 762 C CA . ILE A 1 92 ? 19.749 -16.147 -15.886 1.00 67.62 92 ILE A CA 1
ATOM 763 C C . ILE A 1 92 ? 19.238 -17.234 -14.941 1.00 67.62 92 ILE A C 1
ATOM 765 O O . ILE A 1 92 ? 18.065 -17.625 -15.036 1.00 67.62 92 ILE A O 1
ATOM 769 N N . PRO A 1 93 ? 20.086 -17.726 -14.017 1.00 63.94 93 PRO A N 1
ATOM 770 C CA . PRO A 1 93 ? 19.637 -18.621 -12.967 1.00 63.94 93 PRO A CA 1
ATOM 771 C C . PRO A 1 93 ? 18.811 -17.808 -11.965 1.00 63.94 93 PRO A C 1
ATOM 773 O O . PRO A 1 93 ? 19.364 -17.063 -11.171 1.00 63.94 93 PRO A O 1
ATOM 776 N N . ASN A 1 94 ? 17.485 -17.927 -12.069 1.00 72.38 94 ASN A N 1
ATOM 777 C CA . ASN A 1 94 ? 16.457 -17.369 -11.181 1.00 72.38 94 ASN A CA 1
ATOM 778 C C . ASN A 1 94 ? 16.797 -16.013 -10.527 1.00 72.38 94 ASN A C 1
ATOM 780 O O . ASN A 1 94 ? 17.358 -15.971 -9.437 1.00 72.38 94 ASN A O 1
ATOM 784 N N . VAL A 1 95 ? 16.400 -14.908 -11.152 1.00 74.50 95 VAL A N 1
ATOM 785 C CA . VAL A 1 95 ? 16.664 -13.545 -10.666 1.00 74.50 95 VAL A CA 1
ATOM 786 C C . VAL A 1 95 ? 15.363 -12.816 -10.383 1.00 74.50 95 VAL A C 1
ATOM 788 O O . VAL A 1 95 ? 14.401 -12.935 -11.140 1.00 74.50 95 VAL A O 1
ATOM 791 N N . THR A 1 96 ? 15.356 -11.979 -9.348 1.00 76.75 96 THR A N 1
ATOM 792 C CA . THR A 1 96 ? 14.245 -11.059 -9.099 1.00 76.75 96 THR A CA 1
ATOM 793 C C . THR A 1 96 ? 14.590 -9.682 -9.647 1.00 76.75 96 THR A C 1
ATOM 795 O O . THR A 1 96 ? 15.491 -9.003 -9.158 1.00 76.75 96 THR A O 1
ATOM 798 N N . LEU A 1 97 ? 13.847 -9.241 -10.658 1.00 78.12 97 LEU A N 1
ATOM 799 C CA . LEU A 1 97 ? 13.914 -7.871 -11.148 1.00 78.12 97 LEU A CA 1
ATOM 800 C C . LEU A 1 97 ? 13.052 -6.968 -10.279 1.00 78.12 97 LEU A C 1
ATOM 802 O O . LEU A 1 97 ? 11.876 -7.245 -10.054 1.00 78.12 97 LEU A O 1
ATOM 806 N N . LYS A 1 98 ? 13.618 -5.851 -9.844 1.00 80.12 98 LYS A N 1
ATOM 807 C CA . LYS A 1 98 ? 12.903 -4.757 -9.202 1.00 80.12 98 LYS A CA 1
ATOM 808 C C . LYS A 1 98 ? 12.780 -3.614 -10.202 1.00 80.12 98 LYS A C 1
ATOM 810 O O . LYS A 1 98 ? 13.752 -2.935 -10.520 1.00 80.12 98 LYS A O 1
ATOM 815 N N . VAL A 1 99 ? 11.572 -3.436 -10.723 1.00 82.50 99 VAL A N 1
ATOM 816 C CA . VAL A 1 99 ? 11.239 -2.456 -11.757 1.00 82.50 99 VAL A CA 1
ATOM 817 C C . VAL A 1 99 ? 10.551 -1.262 -11.110 1.00 82.50 99 VAL A C 1
ATOM 819 O O . VAL A 1 99 ? 9.455 -1.373 -10.564 1.00 82.50 99 VAL A O 1
ATOM 822 N N . TYR A 1 100 ? 11.186 -0.105 -11.188 1.00 82.31 100 TYR A N 1
ATOM 823 C CA . TYR A 1 100 ? 10.659 1.165 -10.716 1.00 82.31 100 TYR A CA 1
ATOM 824 C C . TYR A 1 100 ? 9.988 1.877 -11.886 1.00 82.31 100 TYR A C 1
ATOM 826 O O . TYR A 1 100 ? 10.671 2.243 -12.832 1.00 82.31 100 TYR A O 1
ATOM 834 N N . ALA A 1 101 ? 8.673 2.071 -11.843 1.00 82.94 101 ALA A N 1
ATOM 835 C CA . ALA A 1 101 ? 7.913 2.730 -12.906 1.00 82.94 101 ALA A CA 1
ATOM 836 C C . ALA A 1 101 ? 7.696 4.210 -12.581 1.00 82.94 101 ALA A C 1
ATOM 838 O O . ALA A 1 101 ? 7.200 4.518 -11.499 1.00 82.94 101 ALA A O 1
ATOM 839 N N . TYR A 1 102 ? 8.009 5.123 -13.502 1.00 81.19 102 TYR A N 1
ATOM 840 C CA . TYR A 1 102 ? 7.910 6.573 -13.302 1.00 81.19 102 TYR A CA 1
ATOM 841 C C . TYR A 1 102 ? 7.021 7.250 -14.348 1.00 81.19 102 TYR A C 1
ATOM 843 O O . TYR A 1 102 ? 6.954 6.815 -15.497 1.00 81.19 102 TYR A O 1
ATOM 851 N N . THR A 1 103 ? 6.381 8.355 -13.964 1.00 81.19 103 THR A N 1
ATOM 852 C CA . THR A 1 103 ? 5.639 9.241 -14.875 1.00 81.19 103 THR A CA 1
ATOM 853 C C . THR A 1 103 ? 6.583 10.060 -15.756 1.00 81.19 103 THR A C 1
ATOM 855 O O . THR A 1 103 ? 7.787 10.131 -15.506 1.00 81.19 103 THR A O 1
ATOM 858 N N . THR A 1 104 ? 6.032 10.778 -16.741 1.00 81.88 104 THR A N 1
ATOM 859 C CA . THR A 1 104 ? 6.777 11.743 -17.574 1.00 81.88 104 THR A CA 1
ATOM 860 C C . THR A 1 104 ? 7.487 12.820 -16.745 1.00 81.88 104 THR A C 1
ATOM 862 O O . THR A 1 104 ? 8.533 13.325 -17.137 1.00 81.88 104 THR A O 1
ATOM 865 N N . TYR A 1 105 ? 6.955 13.139 -15.561 1.00 78.94 105 TYR A N 1
ATOM 866 C CA . TYR A 1 105 ? 7.541 14.093 -14.616 1.00 78.94 105 TYR A CA 1
ATOM 867 C C . TYR A 1 105 ? 8.545 13.452 -13.649 1.00 78.94 105 TYR A C 1
ATOM 869 O O . TYR A 1 105 ? 8.871 14.051 -12.626 1.00 78.94 105 TYR A O 1
ATOM 877 N N . LYS A 1 106 ? 9.014 12.230 -13.938 1.00 73.69 106 LYS A N 1
ATOM 878 C CA . LYS A 1 106 ? 9.980 11.478 -13.120 1.00 73.69 106 LYS A CA 1
ATOM 879 C C . LYS A 1 106 ? 9.477 11.180 -11.701 1.00 73.69 106 LYS A C 1
ATOM 881 O O . LYS A 1 106 ? 10.260 10.938 -10.788 1.00 73.69 106 LYS A O 1
ATOM 886 N N . GLN A 1 107 ? 8.158 11.165 -11.502 1.00 72.62 107 GLN A N 1
ATOM 887 C CA . GLN A 1 107 ? 7.557 10.757 -10.234 1.00 72.62 107 GLN A CA 1
ATOM 888 C C . GLN A 1 107 ? 7.359 9.248 -10.243 1.00 72.62 107 GLN A C 1
ATOM 890 O O . GLN A 1 107 ? 6.745 8.717 -11.165 1.00 72.62 107 GLN A O 1
ATOM 895 N N . LEU A 1 108 ? 7.855 8.548 -9.223 1.00 72.31 108 LEU A N 1
ATOM 896 C CA . LEU A 1 108 ? 7.655 7.104 -9.124 1.00 72.31 108 LEU A CA 1
ATOM 897 C C . LEU A 1 108 ? 6.151 6.810 -8.953 1.00 72.31 108 LEU A C 1
ATOM 899 O O . LEU A 1 108 ? 5.487 7.403 -8.103 1.00 72.31 108 LEU A O 1
ATOM 903 N N . ILE A 1 109 ? 5.631 5.875 -9.742 1.00 79.88 109 ILE A N 1
ATOM 904 C CA . ILE A 1 109 ? 4.241 5.402 -9.760 1.00 79.88 109 ILE A CA 1
ATOM 905 C C . ILE A 1 109 ? 4.131 4.125 -8.941 1.00 79.88 109 ILE A C 1
ATOM 907 O O . ILE A 1 109 ? 3.344 4.070 -7.992 1.00 79.88 109 ILE A O 1
ATOM 911 N N . ASP A 1 110 ? 4.994 3.147 -9.223 1.00 74.31 110 ASP A N 1
ATOM 912 C CA . ASP A 1 110 ? 4.989 1.845 -8.561 1.00 74.31 110 ASP A CA 1
ATOM 913 C C . ASP A 1 110 ? 6.371 1.174 -8.584 1.00 74.31 110 ASP A C 1
ATOM 915 O O . ASP A 1 110 ? 7.260 1.589 -9.328 1.00 74.31 110 ASP A O 1
ATOM 919 N N . ILE A 1 111 ? 6.544 0.153 -7.744 1.00 77.94 111 ILE A N 1
ATOM 920 C CA . ILE A 1 111 ? 7.708 -0.740 -7.743 1.00 77.94 111 ILE A CA 1
ATOM 921 C C . ILE A 1 111 ? 7.192 -2.163 -7.916 1.00 77.94 111 ILE A C 1
ATOM 923 O O . ILE A 1 111 ? 6.457 -2.666 -7.066 1.00 77.94 111 ILE A O 1
ATOM 927 N N . ILE A 1 112 ? 7.598 -2.806 -9.002 1.00 80.06 112 ILE A N 1
ATOM 928 C CA . ILE A 1 112 ? 7.140 -4.133 -9.405 1.00 80.06 112 ILE A CA 1
ATOM 929 C C . ILE A 1 112 ? 8.299 -5.103 -9.210 1.00 80.06 112 ILE A C 1
ATOM 931 O O . ILE A 1 112 ? 9.416 -4.832 -9.647 1.00 80.06 112 ILE A O 1
ATOM 935 N N . PHE A 1 113 ? 8.036 -6.227 -8.552 1.00 77.50 113 PHE A N 1
ATOM 936 C CA . PHE A 1 113 ? 9.019 -7.286 -8.361 1.00 77.50 113 PHE A CA 1
ATOM 937 C C . PHE A 1 113 ? 8.655 -8.443 -9.277 1.00 77.50 113 PHE A C 1
ATOM 939 O O . PHE A 1 113 ? 7.552 -8.967 -9.187 1.00 77.50 113 PHE A O 1
ATOM 946 N N . VAL A 1 114 ? 9.563 -8.830 -10.165 1.00 79.56 114 VAL A N 1
ATOM 947 C CA . VAL A 1 114 ? 9.308 -9.886 -11.141 1.00 79.56 114 VAL A CA 1
ATOM 948 C C . VAL A 1 114 ? 10.386 -10.943 -11.037 1.00 79.56 114 VAL A C 1
ATOM 950 O O . VAL A 1 114 ? 11.546 -10.688 -11.351 1.00 79.56 114 VAL A O 1
ATOM 953 N N . GLU A 1 115 ? 9.984 -12.141 -10.635 1.00 78.50 115 GLU A N 1
ATOM 954 C CA . GLU A 1 115 ? 10.840 -13.321 -10.698 1.00 78.50 115 GLU A CA 1
ATOM 955 C C . GLU A 1 115 ? 10.995 -13.754 -12.159 1.00 78.50 115 GLU A C 1
ATOM 957 O O . GLU A 1 115 ? 10.020 -13.897 -12.903 1.00 78.50 115 GLU A O 1
ATOM 962 N N . GLN A 1 116 ? 12.240 -13.907 -12.592 1.00 74.06 116 GLN A N 1
ATOM 963 C CA . GLN A 1 116 ? 12.611 -14.258 -13.951 1.00 74.06 116 GLN A CA 1
ATOM 964 C C . GLN A 1 116 ? 13.526 -15.474 -13.933 1.00 74.06 116 GLN A C 1
ATOM 966 O O . GLN A 1 116 ? 14.631 -15.452 -13.394 1.00 74.06 116 GLN A O 1
ATOM 971 N N . THR A 1 117 ? 13.070 -16.530 -14.594 1.00 70.00 117 THR A N 1
ATOM 972 C CA . THR A 1 117 ? 13.865 -17.714 -14.912 1.00 70.00 117 THR A CA 1
ATOM 973 C C . THR A 1 117 ? 13.921 -17.824 -16.426 1.00 70.00 117 THR A C 1
ATOM 975 O O . THR A 1 117 ? 12.874 -17.959 -17.065 1.00 70.00 117 THR A O 1
ATOM 978 N N . GLY A 1 118 ? 15.111 -17.741 -17.014 1.00 63.12 118 GLY A N 1
ATOM 979 C CA . GLY A 1 118 ? 15.242 -17.643 -18.464 1.00 63.12 118 GLY A CA 1
ATOM 980 C C . GLY A 1 118 ? 16.495 -18.322 -18.990 1.00 63.12 118 GLY A C 1
ATOM 981 O O . GLY A 1 118 ? 17.570 -18.204 -18.404 1.00 63.12 118 GLY A O 1
ATOM 982 N N . LYS A 1 119 ? 16.340 -19.016 -20.122 1.00 63.34 119 LYS A N 1
ATOM 983 C CA . LYS A 1 119 ? 17.457 -19.450 -20.970 1.00 63.34 119 LYS A CA 1
ATOM 984 C C . LYS A 1 119 ? 17.999 -18.248 -21.756 1.00 63.34 119 LYS A C 1
ATOM 986 O O . LYS A 1 119 ? 17.354 -17.204 -21.814 1.00 63.34 119 LYS A O 1
ATOM 991 N N . PHE A 1 120 ? 19.160 -18.405 -22.386 1.00 62.19 120 PHE A N 1
ATOM 992 C CA . PHE A 1 120 ? 19.729 -17.404 -23.296 1.00 62.19 120 PHE A CA 1
ATOM 993 C C . PHE A 1 120 ? 18.701 -16.914 -24.342 1.00 62.19 120 PHE A C 1
ATOM 995 O O . PHE A 1 120 ? 17.936 -17.721 -24.872 1.00 62.19 120 PHE A O 1
ATOM 1002 N N . ASP A 1 121 ? 18.700 -15.608 -24.639 1.00 64.81 121 ASP A N 1
ATOM 1003 C CA . ASP A 1 121 ? 17.812 -14.935 -25.609 1.00 64.81 121 ASP A CA 1
ATOM 1004 C C . ASP A 1 121 ? 16.303 -14.927 -25.265 1.00 64.81 121 ASP A C 1
ATOM 1006 O O . ASP A 1 121 ? 15.460 -14.649 -26.127 1.00 64.81 121 ASP A O 1
ATOM 1010 N N . HIS A 1 122 ? 15.916 -15.172 -24.005 1.00 75.75 122 HIS A N 1
ATOM 1011 C CA . HIS A 1 122 ? 14.508 -15.044 -23.618 1.00 75.75 122 HIS A CA 1
ATOM 1012 C C . HIS A 1 122 ? 14.039 -13.582 -23.595 1.00 75.75 122 HIS A C 1
ATOM 1014 O O . HIS A 1 122 ? 14.805 -12.637 -23.384 1.00 75.75 122 HIS A O 1
ATOM 1020 N N . THR A 1 123 ? 12.745 -13.399 -23.857 1.00 77.75 123 THR A N 1
ATOM 1021 C CA . THR A 1 123 ? 12.075 -12.097 -23.806 1.00 77.75 123 THR A CA 1
ATOM 1022 C C . THR A 1 123 ? 10.942 -12.162 -22.796 1.00 77.75 123 THR A C 1
ATOM 1024 O O . THR A 1 123 ? 10.077 -13.034 -22.898 1.00 77.75 123 THR A O 1
ATOM 1027 N N . SER A 1 124 ? 10.921 -11.220 -21.857 1.00 81.69 124 SER A N 1
ATOM 1028 C CA . SER A 1 124 ? 9.873 -11.132 -20.837 1.00 81.69 124 SER A CA 1
ATOM 1029 C C . SER A 1 124 ? 9.006 -9.907 -21.035 1.00 81.69 124 SER A C 1
ATOM 1031 O O . SER A 1 124 ? 9.516 -8.810 -21.259 1.00 81.69 124 SER A O 1
ATOM 1033 N N . LYS A 1 125 ? 7.690 -10.103 -20.908 1.00 86.69 125 LYS A N 1
ATOM 1034 C CA . LYS A 1 125 ? 6.676 -9.045 -20.926 1.00 86.69 125 LYS A CA 1
ATOM 1035 C C . LYS A 1 125 ? 6.175 -8.826 -19.497 1.00 86.69 125 LYS A C 1
ATOM 1037 O O . LYS A 1 125 ? 5.575 -9.720 -18.907 1.00 86.69 125 LYS A O 1
ATOM 1042 N N . ILE A 1 126 ? 6.430 -7.645 -18.944 1.00 87.94 126 ILE A N 1
ATOM 1043 C CA . ILE A 1 126 ? 6.040 -7.240 -17.588 1.00 87.94 126 ILE A CA 1
ATOM 1044 C C . ILE A 1 126 ? 4.966 -6.163 -17.714 1.00 87.94 126 ILE A C 1
ATOM 1046 O O . ILE A 1 126 ? 5.148 -5.194 -18.443 1.00 87.94 126 ILE A O 1
ATOM 1050 N N . THR A 1 127 ? 3.839 -6.320 -17.022 1.00 88.38 127 THR A N 1
ATOM 1051 C CA . THR A 1 127 ? 2.767 -5.310 -17.050 1.00 88.38 127 THR A CA 1
ATOM 1052 C C . THR A 1 127 ? 3.142 -4.123 -16.168 1.00 88.38 127 THR A C 1
ATOM 1054 O O . THR A 1 127 ? 3.511 -4.311 -15.011 1.00 88.38 127 THR A O 1
ATOM 1057 N N . LEU A 1 128 ? 3.024 -2.911 -16.705 1.00 87.31 128 LEU A N 1
ATOM 1058 C CA . LEU A 1 128 ? 3.293 -1.651 -16.020 1.00 87.31 128 LEU A CA 1
ATOM 1059 C C . LEU A 1 128 ? 1.992 -0.853 -15.811 1.00 87.31 128 LEU A C 1
ATOM 1061 O O . LEU A 1 128 ? 1.031 -1.012 -16.569 1.00 87.3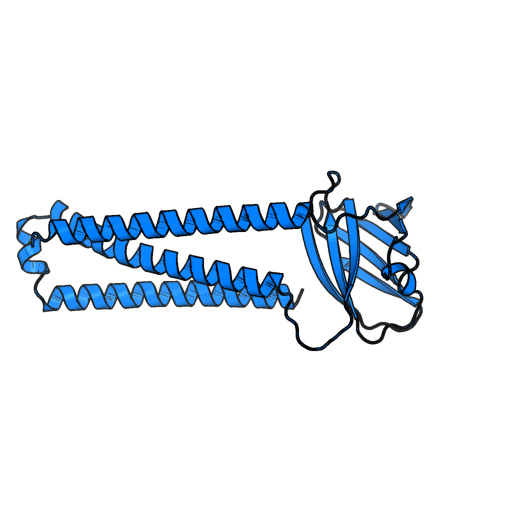1 128 LEU A O 1
ATOM 1065 N N . PRO A 1 129 ? 1.950 0.059 -14.824 1.00 85.88 129 PRO A N 1
ATOM 1066 C CA . PRO A 1 129 ? 0.914 1.082 -14.742 1.00 85.88 129 PRO A CA 1
ATOM 1067 C C . PRO A 1 129 ? 0.817 1.888 -16.045 1.00 85.88 129 PRO A C 1
ATOM 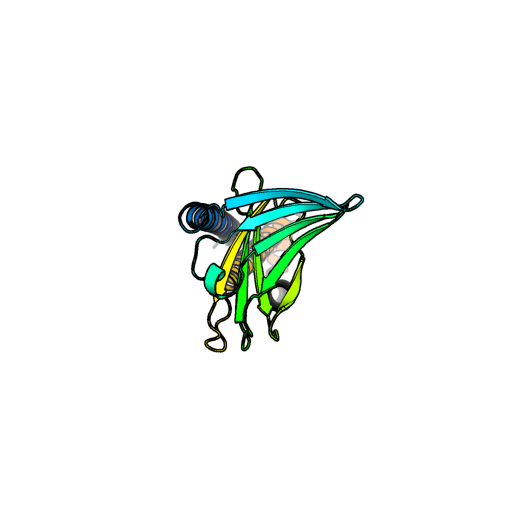1069 O O . PRO A 1 129 ? 1.838 2.214 -16.652 1.00 85.88 129 PRO A O 1
ATOM 1072 N N . GLN A 1 130 ? -0.400 2.255 -16.448 1.00 85.00 130 GLN A N 1
ATOM 1073 C CA . GLN A 1 130 ? -0.659 2.924 -17.730 1.00 85.00 130 GLN A CA 1
ATOM 1074 C C . GLN A 1 130 ? 0.122 4.244 -17.891 1.00 85.00 130 GLN A C 1
ATOM 1076 O O . GLN A 1 130 ? 0.639 4.538 -18.963 1.00 85.00 130 GLN A O 1
ATOM 1081 N N . GLU A 1 131 ? 0.291 4.998 -16.804 1.00 84.50 131 GLU A N 1
ATOM 1082 C CA . GLU A 1 131 ? 0.974 6.302 -16.768 1.00 84.50 131 GLU A CA 1
ATOM 1083 C C . GLU A 1 131 ? 2.516 6.222 -16.866 1.00 84.50 131 GLU A C 1
ATOM 1085 O O . GLU A 1 131 ? 3.203 7.239 -16.740 1.00 84.50 131 GLU A O 1
ATOM 1090 N N . THR A 1 132 ? 3.087 5.027 -17.054 1.00 85.00 132 THR A N 1
ATOM 1091 C CA . THR A 1 132 ? 4.542 4.813 -17.013 1.00 85.00 132 THR A CA 1
ATOM 1092 C C . THR A 1 132 ? 5.242 5.357 -18.262 1.00 85.00 132 THR A C 1
ATOM 1094 O O . THR A 1 132 ? 5.062 4.846 -19.364 1.00 85.00 132 THR A O 1
ATOM 1097 N N . ALA A 1 133 ? 6.103 6.358 -18.093 1.00 83.50 133 ALA A N 1
ATOM 1098 C CA . ALA A 1 133 ? 6.923 6.949 -19.153 1.00 83.50 133 ALA A CA 1
ATOM 1099 C C . ALA A 1 133 ? 8.388 6.487 -19.115 1.00 83.50 133 ALA A C 1
ATOM 1101 O O . ALA A 1 133 ? 9.029 6.395 -20.161 1.00 83.50 133 ALA A O 1
ATOM 1102 N N . TYR A 1 134 ? 8.898 6.186 -17.919 1.00 82.69 134 TYR A N 1
ATOM 1103 C CA . TYR A 1 134 ? 10.267 5.726 -17.686 1.00 82.69 134 TYR A CA 1
ATOM 1104 C C . TYR A 1 134 ? 10.257 4.543 -16.725 1.00 82.69 134 TYR A C 1
ATOM 1106 O O . TYR A 1 134 ? 9.366 4.430 -15.879 1.00 82.69 134 TYR A O 1
ATOM 1114 N N . VAL A 1 135 ? 11.269 3.688 -16.815 1.00 82.94 135 VAL A N 1
ATOM 1115 C CA . VAL A 1 135 ? 11.508 2.628 -15.836 1.00 82.94 135 VAL A CA 1
ATOM 1116 C C . VAL A 1 135 ? 12.978 2.569 -15.476 1.00 82.94 135 VAL A C 1
ATOM 1118 O O . VAL A 1 135 ? 13.821 2.741 -16.344 1.00 82.94 135 VAL A O 1
ATOM 1121 N N . ASN A 1 136 ? 13.260 2.252 -14.217 1.00 79.62 136 ASN A N 1
ATOM 1122 C CA . ASN A 1 136 ? 14.585 1.814 -13.792 1.00 79.62 136 ASN A CA 1
ATOM 1123 C C . ASN A 1 136 ? 14.490 0.351 -13.388 1.00 79.62 136 ASN A C 1
ATOM 1125 O O . ASN A 1 136 ? 13.506 -0.062 -12.770 1.00 79.62 136 ASN A O 1
ATOM 1129 N N . ILE A 1 137 ? 15.500 -0.436 -13.738 1.00 78.25 137 ILE A N 1
ATOM 1130 C CA . ILE A 1 137 ? 15.518 -1.871 -13.459 1.00 78.25 137 ILE A CA 1
ATOM 1131 C C . ILE A 1 137 ? 16.732 -2.160 -12.594 1.00 78.25 137 ILE A C 1
ATOM 1133 O O . ILE A 1 137 ? 17.866 -1.909 -12.998 1.00 78.25 137 ILE A O 1
ATOM 1137 N N . GLU A 1 138 ? 16.479 -2.700 -11.410 1.00 75.56 138 GLU A N 1
ATOM 1138 C CA . GLU A 1 138 ? 17.489 -3.196 -10.486 1.00 75.56 138 GLU A CA 1
ATOM 1139 C C . GLU A 1 138 ? 17.390 -4.722 -10.420 1.00 75.56 138 GLU A C 1
ATOM 1141 O O . GLU A 1 138 ? 16.300 -5.296 -10.360 1.00 75.56 138 GLU A O 1
ATOM 1146 N N . VAL A 1 139 ? 18.538 -5.385 -10.457 1.00 73.44 139 VAL A N 1
ATOM 1147 C CA . VAL A 1 139 ? 18.651 -6.842 -10.433 1.00 73.44 139 VAL A CA 1
ATOM 1148 C C . VAL A 1 139 ? 18.981 -7.241 -9.002 1.00 73.44 139 VAL A C 1
ATOM 1150 O O . VAL A 1 139 ? 20.040 -6.882 -8.493 1.00 73.44 139 VAL A O 1
ATOM 1153 N N . LEU A 1 140 ? 18.077 -7.963 -8.342 1.00 69.31 140 LEU A N 1
ATOM 1154 C CA . LEU A 1 140 ? 18.320 -8.494 -7.006 1.00 69.31 140 LEU A CA 1
ATOM 1155 C C . LEU A 1 140 ? 18.842 -9.926 -7.132 1.00 69.31 140 LEU A C 1
ATOM 1157 O O . LEU A 1 140 ? 18.150 -10.795 -7.670 1.00 69.31 140 LEU A O 1
ATOM 1161 N N . GLU A 1 141 ? 20.047 -10.176 -6.620 1.00 59.03 141 GLU A N 1
ATOM 1162 C CA . GLU A 1 141 ? 20.537 -11.541 -6.430 1.00 59.03 141 GLU A CA 1
ATOM 1163 C C . GLU A 1 141 ? 19.621 -12.270 -5.442 1.00 59.03 141 GLU A C 1
ATOM 1165 O O . GLU A 1 141 ? 19.308 -11.770 -4.354 1.00 59.03 141 GLU A O 1
ATOM 1170 N N . THR A 1 142 ? 19.167 -13.455 -5.840 1.00 51.97 142 THR A N 1
ATOM 1171 C CA . THR A 1 142 ? 18.303 -14.358 -5.077 1.00 51.97 142 THR A CA 1
ATOM 1172 C C . THR A 1 142 ? 19.065 -14.938 -3.889 1.00 51.97 142 THR A C 1
ATOM 1174 O O . THR A 1 142 ? 19.425 -16.107 -3.853 1.00 51.97 142 THR A O 1
ATOM 1177 N N . ASN A 1 143 ? 19.289 -14.118 -2.863 1.00 44.34 143 ASN A N 1
ATOM 1178 C CA . ASN A 1 143 ? 19.448 -14.643 -1.516 1.00 44.34 143 ASN A CA 1
ATOM 1179 C C . ASN A 1 143 ? 18.051 -14.872 -0.934 1.00 44.34 143 ASN A C 1
ATOM 1181 O O . ASN A 1 143 ? 17.249 -13.950 -0.777 1.00 44.34 143 ASN A O 1
ATOM 1185 N N . GLU A 1 144 ? 17.771 -16.145 -0.689 1.00 41.00 144 GLU A N 1
ATOM 1186 C CA . GLU A 1 144 ? 16.486 -16.729 -0.333 1.00 41.00 144 GLU A CA 1
ATOM 1187 C C . GLU A 1 144 ? 15.694 -15.913 0.717 1.00 41.00 144 GLU A C 1
ATOM 1189 O O . GLU A 1 144 ? 16.209 -15.487 1.751 1.00 41.00 144 GLU A O 1
ATOM 1194 N N . ASN A 1 145 ? 14.388 -15.761 0.469 1.00 43.12 145 ASN A N 1
ATOM 1195 C CA . ASN A 1 145 ? 13.343 -15.424 1.449 1.00 43.12 145 ASN A CA 1
ATOM 1196 C C . ASN A 1 145 ? 13.274 -14.010 2.049 1.00 43.12 145 ASN A C 1
ATOM 1198 O O . ASN A 1 145 ? 12.523 -13.808 3.010 1.00 43.12 145 ASN A O 1
ATOM 1202 N N . LYS A 1 146 ? 13.935 -12.994 1.491 1.00 43.28 146 LYS A N 1
ATOM 1203 C CA . LYS A 1 146 ? 13.663 -11.616 1.932 1.00 43.28 146 LYS A CA 1
ATOM 1204 C C . LYS A 1 146 ? 12.421 -11.067 1.237 1.00 43.28 146 LYS A C 1
ATOM 1206 O O . LYS A 1 146 ? 12.475 -10.599 0.104 1.00 43.28 146 LYS A O 1
ATOM 1211 N N . VAL A 1 147 ? 11.287 -11.102 1.942 1.00 46.94 147 VAL A N 1
ATOM 1212 C CA . VAL A 1 147 ? 10.155 -10.213 1.637 1.00 46.94 147 VAL A CA 1
ATOM 1213 C C . VAL A 1 147 ? 10.728 -8.800 1.488 1.00 46.94 147 VAL A C 1
ATOM 1215 O O . VAL A 1 147 ? 11.498 -8.396 2.358 1.00 46.94 147 VAL A O 1
ATOM 1218 N N . PRO A 1 148 ? 10.402 -8.038 0.428 1.00 54.91 148 PRO A N 1
ATOM 1219 C CA . PRO A 1 148 ? 10.922 -6.687 0.287 1.00 54.91 148 PRO A CA 1
ATOM 1220 C C . PRO A 1 148 ? 10.629 -5.892 1.564 1.00 54.91 148 PRO A C 1
ATOM 1222 O O . PRO A 1 148 ? 9.458 -5.773 1.938 1.00 54.91 148 PRO A O 1
ATOM 1225 N N . ASP A 1 149 ? 11.659 -5.330 2.213 1.00 56.47 149 ASP A N 1
ATOM 1226 C CA . ASP A 1 149 ? 11.545 -4.566 3.475 1.00 56.47 149 ASP A CA 1
ATOM 1227 C C . ASP A 1 149 ? 10.396 -3.541 3.430 1.00 56.47 149 ASP A C 1
ATOM 1229 O O . ASP A 1 149 ? 9.722 -3.253 4.419 1.00 56.47 149 ASP A O 1
ATOM 1233 N N . ILE A 1 150 ? 10.130 -3.003 2.239 1.00 58.88 150 ILE A N 1
ATOM 1234 C CA . ILE A 1 150 ? 9.047 -2.062 1.954 1.00 58.88 150 ILE A CA 1
ATOM 1235 C C . ILE A 1 150 ? 7.659 -2.675 2.203 1.00 58.88 150 ILE A C 1
ATOM 1237 O O . ILE A 1 150 ? 6.802 -2.034 2.821 1.00 58.88 150 ILE A O 1
ATOM 1241 N N . ILE A 1 151 ? 7.417 -3.902 1.735 1.00 59.16 151 ILE A N 1
ATOM 1242 C CA . ILE A 1 151 ? 6.130 -4.598 1.869 1.00 59.16 151 ILE A CA 1
ATOM 1243 C C . ILE A 1 151 ? 5.897 -4.984 3.329 1.00 59.16 151 ILE A C 1
ATOM 1245 O O . ILE A 1 151 ? 4.810 -4.737 3.862 1.00 59.16 151 ILE A O 1
ATOM 1249 N N . GLU A 1 152 ? 6.921 -5.521 3.994 1.00 61.06 152 GLU A N 1
ATOM 1250 C CA . GLU A 1 152 ? 6.843 -5.889 5.407 1.00 61.06 152 GLU A CA 1
ATOM 1251 C C . GLU A 1 152 ? 6.590 -4.658 6.287 1.00 61.06 152 GLU A C 1
ATOM 1253 O O . GLU A 1 152 ? 5.675 -4.648 7.120 1.00 61.06 152 GLU A O 1
ATOM 1258 N N . HIS A 1 153 ? 7.300 -3.557 6.028 1.00 66.88 153 HIS A N 1
ATOM 1259 C CA . HIS A 1 153 ? 7.136 -2.329 6.795 1.00 66.88 153 HIS A CA 1
ATOM 1260 C C . HIS A 1 153 ? 5.785 -1.639 6.521 1.00 66.88 153 HIS A C 1
ATOM 1262 O O . HIS A 1 153 ? 5.150 -1.132 7.450 1.00 66.88 153 HIS A O 1
ATOM 1268 N N . LYS A 1 154 ? 5.273 -1.676 5.279 1.00 67.31 154 LYS A N 1
ATOM 1269 C CA . LYS A 1 154 ? 3.919 -1.196 4.930 1.00 67.31 154 LYS A CA 1
ATOM 1270 C C . LYS A 1 154 ? 2.831 -2.010 5.622 1.00 67.31 154 LYS A C 1
ATOM 1272 O O . LYS A 1 154 ? 1.861 -1.443 6.129 1.00 67.31 154 LYS A O 1
ATOM 1277 N N . TYR A 1 155 ? 2.978 -3.333 5.660 1.00 74.12 155 TYR A N 1
ATOM 1278 C CA . TYR A 1 155 ? 2.061 -4.206 6.385 1.00 74.12 155 TYR A CA 1
ATOM 1279 C C . TYR A 1 155 ? 2.090 -3.915 7.891 1.00 74.12 155 TYR A C 1
ATOM 1281 O O . TYR A 1 155 ? 1.028 -3.770 8.501 1.00 74.12 155 TYR A O 1
ATOM 1289 N N . PHE A 1 156 ? 3.279 -3.742 8.474 1.00 78.06 156 PHE A N 1
ATOM 1290 C CA . PHE A 1 156 ? 3.443 -3.384 9.882 1.00 78.06 156 PHE A CA 1
ATOM 1291 C C . PHE A 1 156 ? 2.731 -2.070 10.233 1.00 78.06 156 PHE A C 1
ATOM 1293 O O . PHE A 1 156 ? 1.902 -2.049 11.144 1.00 78.06 156 PHE A O 1
ATOM 1300 N N . ILE A 1 157 ? 2.978 -0.992 9.482 1.00 78.62 157 ILE A N 1
ATOM 1301 C CA . ILE A 1 157 ? 2.365 0.318 9.752 1.00 78.62 157 ILE A CA 1
ATOM 1302 C C . ILE A 1 157 ? 0.843 0.269 9.590 1.00 78.62 157 ILE A C 1
ATOM 1304 O O . ILE A 1 157 ? 0.117 0.747 10.461 1.00 78.62 157 ILE A O 1
ATOM 1308 N N . ASN A 1 158 ? 0.332 -0.382 8.541 1.00 79.56 158 ASN A N 1
ATOM 1309 C CA . ASN A 1 158 ? -1.114 -0.546 8.365 1.00 79.56 158 ASN A CA 1
ATOM 1310 C C . ASN A 1 158 ? -1.751 -1.371 9.492 1.00 79.56 158 ASN A C 1
ATOM 1312 O O . ASN A 1 158 ? -2.875 -1.085 9.902 1.00 79.56 158 ASN A O 1
ATOM 1316 N N . LYS A 1 159 ? -1.035 -2.363 10.035 1.00 82.50 159 LYS A N 1
ATOM 1317 C CA . LYS A 1 159 ? -1.483 -3.129 11.203 1.00 82.50 159 LYS A CA 1
ATOM 1318 C C . LYS A 1 159 ? -1.540 -2.259 12.461 1.00 82.50 159 LYS A C 1
ATOM 1320 O O . LYS A 1 159 ? -2.478 -2.407 13.241 1.00 82.50 159 LYS A O 1
ATOM 1325 N N . VAL A 1 160 ? -0.577 -1.356 12.663 1.00 84.56 160 VAL A N 1
ATOM 1326 C CA . VAL A 1 160 ? -0.592 -0.385 13.773 1.00 84.56 160 VAL A CA 1
ATOM 1327 C C . VAL A 1 160 ? -1.771 0.583 13.632 1.00 84.56 160 VAL A C 1
ATOM 1329 O O . VAL A 1 160 ? -2.528 0.750 14.584 1.00 84.56 160 VAL A O 1
ATOM 1332 N N . ILE A 1 161 ? -1.997 1.136 12.436 1.00 85.25 161 ILE A N 1
ATOM 1333 C CA . ILE A 1 161 ? -3.146 2.013 12.154 1.00 85.25 161 ILE A CA 1
ATOM 1334 C C . ILE A 1 161 ? -4.470 1.277 12.408 1.00 85.25 161 ILE A C 1
ATOM 1336 O O . ILE A 1 161 ? -5.359 1.826 13.050 1.00 85.25 161 ILE A O 1
ATOM 1340 N N . ALA A 1 162 ? -4.596 0.019 11.975 1.00 84.06 162 ALA A N 1
ATOM 1341 C CA . ALA A 1 162 ? -5.793 -0.788 12.218 1.00 84.06 162 ALA A CA 1
ATOM 1342 C C . ALA A 1 162 ? -6.054 -1.034 13.714 1.00 84.06 162 ALA A C 1
ATOM 1344 O O . ALA A 1 162 ? -7.204 -0.988 14.152 1.00 84.06 162 ALA A O 1
ATOM 1345 N N . LYS A 1 163 ? -5.001 -1.261 14.514 1.00 85.94 163 LYS A N 1
ATOM 1346 C CA . LYS A 1 163 ? -5.125 -1.360 15.977 1.00 85.94 163 LYS A CA 1
ATOM 1347 C C . LYS A 1 163 ? -5.637 -0.052 16.575 1.00 85.94 163 LYS A C 1
ATOM 1349 O O . LYS A 1 163 ? -6.593 -0.084 17.339 1.00 85.94 163 LYS A O 1
ATOM 1354 N N . LEU A 1 164 ? -5.050 1.083 16.191 1.00 84.81 164 LEU A N 1
ATOM 1355 C CA . LEU A 1 164 ? -5.471 2.401 16.676 1.00 84.81 164 LEU A CA 1
ATOM 1356 C C . LEU A 1 164 ? -6.919 2.719 16.294 1.00 84.81 164 LEU A C 1
ATOM 1358 O O . LEU A 1 164 ? -7.678 3.174 17.138 1.00 84.81 164 LEU A O 1
ATOM 1362 N N . ALA A 1 165 ? -7.327 2.403 15.064 1.00 82.88 165 ALA A N 1
ATOM 1363 C CA . ALA A 1 165 ? -8.711 2.558 14.622 1.00 82.88 165 ALA A CA 1
ATOM 1364 C C . ALA A 1 165 ? -9.681 1.665 15.416 1.00 82.88 165 ALA A C 1
ATOM 1366 O O . ALA A 1 165 ? -10.785 2.091 15.734 1.00 82.88 165 ALA A O 1
ATOM 1367 N N . THR A 1 166 ? -9.265 0.448 15.780 1.00 86.88 166 THR A N 1
ATOM 1368 C CA . THR A 1 166 ? -10.074 -0.459 16.614 1.00 86.88 166 THR A CA 1
ATOM 1369 C C . THR A 1 166 ? -10.223 0.080 18.039 1.00 86.88 166 THR A C 1
ATOM 1371 O O . THR A 1 166 ? -11.323 0.079 18.580 1.00 86.88 166 THR A O 1
ATOM 1374 N N . VAL A 1 167 ? -9.135 0.579 18.634 1.00 85.44 167 VAL A N 1
ATOM 1375 C CA . VAL A 1 167 ? -9.158 1.213 19.963 1.00 85.44 167 VAL A CA 1
ATOM 1376 C C . VAL A 1 167 ? -10.022 2.474 19.947 1.00 85.44 167 VAL A C 1
ATOM 1378 O O . VAL A 1 167 ? -10.812 2.676 20.866 1.00 85.44 167 VAL A O 1
ATOM 1381 N N . SER A 1 168 ? -9.908 3.288 18.896 1.00 86.56 168 SER A N 1
ATOM 1382 C CA . SER A 1 168 ? -10.732 4.481 18.696 1.00 86.56 168 SER A CA 1
ATOM 1383 C C . SER A 1 168 ? -12.214 4.122 18.611 1.00 86.56 168 SER A C 1
ATOM 1385 O O . SER A 1 168 ? -13.014 4.672 19.362 1.00 86.56 168 SER A O 1
ATOM 1387 N N . LEU A 1 169 ? -12.568 3.131 17.784 1.00 87.06 169 LEU A N 1
ATOM 1388 C CA . LEU A 1 169 ? -13.939 2.641 17.651 1.00 87.06 169 LEU A CA 1
ATOM 1389 C C . LEU A 1 169 ? -14.506 2.160 18.992 1.00 87.06 169 LEU A C 1
ATOM 1391 O O . LEU A 1 169 ? -15.624 2.526 19.335 1.00 87.06 169 LEU A O 1
ATOM 1395 N N . PHE A 1 170 ? -13.734 1.388 19.761 1.00 89.25 170 PHE A N 1
ATOM 1396 C CA . PHE A 1 170 ? -14.151 0.905 21.078 1.00 89.25 170 PHE A CA 1
ATOM 1397 C C . PHE A 1 170 ? -14.516 2.060 22.021 1.00 89.25 170 PHE A C 1
ATOM 1399 O O . PHE A 1 170 ? -15.612 2.088 22.576 1.00 89.25 170 PHE A O 1
ATOM 1406 N N . HIS A 1 171 ? -13.631 3.050 22.149 1.00 86.31 171 HIS A N 1
ATOM 1407 C CA . HIS A 1 171 ? -13.846 4.180 23.053 1.00 86.31 171 HIS A CA 1
ATOM 1408 C C . HIS A 1 171 ? -14.950 5.133 22.566 1.00 86.31 171 HIS A C 1
ATOM 1410 O O . HIS A 1 171 ? -15.699 5.675 23.382 1.00 86.31 171 HIS A O 1
ATOM 1416 N N . LEU A 1 172 ? -15.096 5.313 21.249 1.00 87.88 172 LEU A N 1
ATOM 1417 C CA . LEU A 1 172 ? -16.189 6.098 20.673 1.00 87.88 172 LEU A CA 1
ATOM 1418 C C . LEU A 1 172 ? -17.542 5.429 20.911 1.00 87.88 172 LEU A C 1
ATOM 1420 O O . LEU A 1 172 ? -18.477 6.113 21.305 1.00 87.88 172 LEU A O 1
ATOM 1424 N N . LEU A 1 173 ? -17.651 4.109 20.725 1.00 86.81 173 LEU A N 1
ATOM 1425 C CA . LEU A 1 173 ? -18.899 3.382 20.969 1.00 86.81 173 LEU A CA 1
ATOM 1426 C C . LEU A 1 173 ? -19.321 3.436 22.439 1.00 86.81 173 LEU A C 1
ATOM 1428 O O . LEU A 1 173 ? -20.505 3.612 22.709 1.00 86.81 173 LEU A O 1
ATOM 1432 N N . ILE A 1 174 ? -18.368 3.353 23.376 1.00 85.25 174 ILE A N 1
ATOM 1433 C CA . ILE A 1 174 ? -18.645 3.596 24.798 1.00 85.25 174 ILE A CA 1
ATOM 1434 C C . ILE A 1 174 ? -19.191 5.017 24.967 1.00 85.25 174 ILE A C 1
ATOM 1436 O O . ILE A 1 174 ? -20.319 5.189 25.410 1.00 85.25 174 ILE A O 1
ATOM 1440 N N . GLY A 1 175 ? -18.441 6.038 24.551 1.00 83.19 175 GLY A N 1
ATOM 1441 C CA . GLY A 1 175 ? -18.846 7.434 24.733 1.00 83.19 175 GLY A CA 1
ATOM 1442 C C . GLY A 1 175 ? -20.219 7.763 24.135 1.00 83.19 175 GLY A C 1
ATOM 1443 O O . GLY A 1 175 ? -21.046 8.390 24.793 1.00 83.19 175 GLY A O 1
ATOM 1444 N N . ILE A 1 176 ? -20.485 7.282 22.918 1.00 84.81 176 ILE A N 1
ATOM 1445 C CA . ILE A 1 176 ? -21.769 7.449 22.228 1.00 84.81 176 ILE A CA 1
ATOM 1446 C C . ILE A 1 176 ? -22.888 6.708 22.963 1.00 84.81 176 ILE A C 1
ATOM 1448 O O . ILE A 1 176 ? -23.963 7.277 23.119 1.00 84.81 176 ILE A O 1
ATOM 1452 N N . SER A 1 177 ? -22.663 5.478 23.437 1.00 80.62 177 SER A N 1
ATOM 1453 C CA . SER A 1 177 ? -23.678 4.721 24.185 1.00 80.62 177 SER A CA 1
ATOM 1454 C C . SER A 1 177 ? -24.146 5.483 25.424 1.00 80.62 177 SER A C 1
ATOM 1456 O O . SER A 1 177 ? -25.347 5.622 25.638 1.00 80.62 177 SER A O 1
ATOM 1458 N N . TYR A 1 178 ? -23.205 6.016 26.205 1.00 78.38 178 TYR A N 1
ATOM 1459 C CA . TYR A 1 178 ? -23.513 6.780 27.414 1.00 78.38 178 TYR A CA 1
ATOM 1460 C C . TYR A 1 178 ? -24.221 8.106 27.094 1.00 78.38 178 TYR A C 1
ATOM 1462 O O . TYR A 1 178 ? -25.223 8.434 27.720 1.00 78.38 178 TYR A O 1
ATOM 1470 N N . LEU A 1 179 ? -23.758 8.834 26.073 1.00 78.62 179 LEU A N 1
ATOM 1471 C CA . LEU A 1 179 ? -24.375 10.098 25.658 1.00 78.62 179 LEU A CA 1
ATOM 1472 C C . LEU A 1 179 ? -25.778 9.899 25.061 1.00 78.62 179 LEU A C 1
ATOM 1474 O O . LEU A 1 179 ? -26.660 10.721 25.274 1.00 78.62 179 LEU A O 1
ATOM 1478 N N . THR A 1 180 ? -26.008 8.798 24.346 1.00 78.19 180 THR A N 1
ATOM 1479 C CA . THR A 1 180 ? -27.329 8.474 23.784 1.00 78.19 180 THR A CA 1
ATOM 1480 C C . THR A 1 180 ? -28.322 8.111 24.883 1.00 78.19 180 THR A C 1
ATOM 1482 O O . THR A 1 180 ? -29.466 8.539 24.812 1.00 78.19 180 THR A O 1
ATOM 1485 N N . MET A 1 181 ? -27.896 7.365 25.911 1.00 75.69 181 MET A N 1
ATOM 1486 C CA . MET A 1 181 ? -28.751 7.072 27.068 1.00 75.69 181 MET A CA 1
ATOM 1487 C C . MET A 1 181 ? -29.129 8.348 27.823 1.00 75.69 181 MET A C 1
ATOM 1489 O O . MET A 1 181 ? -30.305 8.539 28.104 1.00 75.69 181 MET A O 1
ATOM 1493 N N . TYR A 1 182 ? -28.163 9.249 28.030 1.00 72.69 182 TYR A N 1
ATOM 1494 C CA . TYR A 1 182 ? -28.405 10.572 28.613 1.00 72.69 182 TYR A CA 1
ATOM 1495 C C . TYR A 1 182 ? -29.418 11.409 27.820 1.00 72.69 182 TYR A C 1
ATOM 1497 O O . TYR A 1 182 ? -30.286 12.055 28.387 1.00 72.69 182 TYR A O 1
ATOM 1505 N N . LEU A 1 183 ? -29.365 11.371 26.486 1.00 77.12 183 LEU A N 1
ATOM 1506 C CA . LEU A 1 183 ? -30.305 12.125 25.649 1.00 77.12 183 LEU A CA 1
ATOM 1507 C C . LEU A 1 183 ? -31.726 11.543 25.600 1.00 77.12 183 LEU A C 1
ATOM 1509 O O . LEU A 1 183 ? -32.647 12.267 25.224 1.00 77.12 183 LEU A O 1
ATOM 1513 N N . ILE A 1 184 ? -31.899 10.248 25.876 1.00 77.62 184 ILE A N 1
ATOM 1514 C CA . I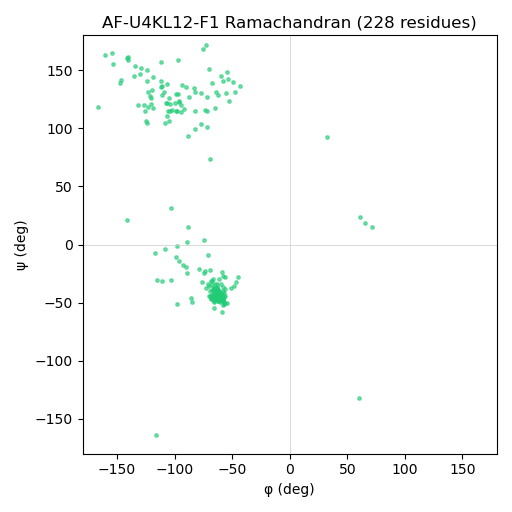LE A 1 184 ? -33.202 9.579 25.776 1.00 77.62 184 ILE A CA 1
ATOM 1515 C C . ILE A 1 184 ? -34.005 9.775 27.060 1.00 77.62 184 ILE A C 1
ATOM 1517 O O . ILE A 1 184 ? -35.174 10.146 26.971 1.00 77.62 184 ILE A O 1
ATOM 1521 N N . ASP A 1 185 ? -33.397 9.521 28.218 1.00 69.62 185 ASP A N 1
ATOM 1522 C CA . ASP A 1 185 ? -34.034 9.687 29.524 1.00 69.62 185 ASP A CA 1
ATOM 1523 C C . ASP A 1 185 ? -32.970 9.639 30.634 1.00 69.62 185 ASP A C 1
ATOM 1525 O O . ASP A 1 185 ? -32.295 8.618 30.811 1.00 69.62 185 ASP A O 1
ATOM 1529 N N . ASP A 1 186 ? -32.829 10.738 31.381 1.00 65.44 186 ASP A N 1
ATOM 1530 C CA . ASP A 1 186 ? -31.859 10.869 32.474 1.00 65.44 186 ASP A CA 1
ATOM 1531 C C . ASP A 1 186 ? -32.093 9.820 33.575 1.00 65.44 186 ASP A C 1
ATOM 1533 O O . ASP A 1 186 ? -31.130 9.276 34.122 1.00 65.44 186 ASP A O 1
ATOM 1537 N N . ASP A 1 187 ? -33.352 9.452 33.836 1.00 66.19 187 ASP A N 1
ATOM 1538 C CA . ASP A 1 187 ? -33.713 8.489 34.883 1.00 66.19 187 ASP A CA 1
ATOM 1539 C C . ASP A 1 187 ? -33.473 7.030 34.445 1.00 66.19 187 ASP A C 1
ATOM 1541 O O . ASP A 1 187 ? -33.290 6.132 35.276 1.00 66.19 187 ASP A O 1
ATOM 1545 N N . MET A 1 188 ? -33.412 6.756 33.133 1.00 63.72 188 MET A N 1
ATOM 1546 C CA . MET A 1 188 ? -33.123 5.405 32.635 1.00 63.72 188 MET A CA 1
ATOM 1547 C C . MET A 1 188 ? -31.654 5.015 32.795 1.00 63.72 188 MET A C 1
ATOM 1549 O O . MET A 1 188 ? -31.371 3.817 32.888 1.00 63.72 188 MET A O 1
ATOM 1553 N N . ILE A 1 189 ? -30.734 5.982 32.859 1.00 64.06 189 ILE A N 1
ATOM 1554 C CA . ILE A 1 189 ? -29.287 5.759 32.996 1.00 64.06 189 ILE A CA 1
ATOM 1555 C C . ILE A 1 189 ? -28.985 4.879 34.212 1.00 64.06 189 ILE A C 1
ATOM 1557 O O . ILE A 1 189 ? -28.304 3.858 34.084 1.00 64.06 189 ILE A O 1
ATOM 1561 N N . ASP A 1 190 ? -29.545 5.228 35.370 1.00 64.88 190 ASP A N 1
ATOM 1562 C CA . ASP A 1 190 ? -29.296 4.517 36.626 1.00 64.88 190 ASP A CA 1
ATOM 1563 C C . ASP A 1 190 ? -29.886 3.097 36.616 1.00 64.88 190 ASP A C 1
ATOM 1565 O O . ASP A 1 190 ? -29.307 2.172 37.189 1.00 64.88 190 ASP A O 1
ATOM 1569 N N . SER A 1 191 ? -30.996 2.886 35.897 1.00 64.12 191 SER A N 1
ATOM 1570 C CA . SER A 1 191 ? -31.608 1.559 35.729 1.00 64.12 191 SER A CA 1
ATOM 1571 C C . SER A 1 191 ? -30.850 0.663 34.739 1.00 64.12 191 SER A C 1
ATOM 1573 O O . SER A 1 191 ? -30.806 -0.561 34.894 1.00 64.12 191 SER A O 1
ATOM 1575 N N . PHE A 1 192 ? -30.234 1.260 33.716 1.00 63.69 192 PHE A N 1
ATOM 1576 C CA . PHE A 1 192 ? -29.577 0.537 32.629 1.00 63.69 192 PHE A CA 1
ATOM 1577 C C . PHE A 1 192 ? -28.105 0.243 32.927 1.00 63.69 192 PHE A C 1
ATOM 1579 O O . PHE A 1 192 ? -27.532 -0.671 32.339 1.00 63.69 192 PHE A O 1
ATOM 1586 N N . LEU A 1 193 ? -27.494 0.971 33.861 1.00 66.06 193 LEU A N 1
ATOM 1587 C CA . LEU A 1 193 ? -26.079 0.848 34.223 1.00 66.06 193 LEU A CA 1
ATOM 1588 C C . LEU A 1 193 ? -25.849 0.099 35.526 1.00 66.06 193 LEU A C 1
ATOM 1590 O O . LEU A 1 193 ? -24.852 0.309 36.222 1.00 66.06 193 LEU A O 1
ATOM 1594 N N . THR A 1 194 ? -26.728 -0.855 35.815 1.00 72.25 194 THR A N 1
ATOM 1595 C CA . THR A 1 194 ? -26.392 -1.911 36.763 1.00 72.25 194 THR A CA 1
ATOM 1596 C C . THR A 1 194 ? -25.096 -2.597 36.326 1.00 72.25 194 THR A C 1
ATOM 1598 O O . THR A 1 194 ? -24.777 -2.703 35.135 1.00 72.25 194 THR A O 1
ATOM 1601 N N . THR A 1 195 ? -24.323 -3.078 37.299 1.00 70.44 195 THR A N 1
ATOM 1602 C CA . THR A 1 195 ? -23.043 -3.758 37.055 1.00 70.44 195 THR A CA 1
ATOM 1603 C C . THR A 1 195 ? -23.179 -4.885 36.023 1.00 70.44 195 THR A C 1
ATOM 1605 O O . THR A 1 195 ? -22.302 -5.058 35.176 1.00 70.44 195 THR A O 1
ATOM 1608 N N . GLU A 1 196 ? -24.303 -5.609 36.047 1.00 73.88 196 GLU A N 1
ATOM 1609 C CA . GLU A 1 196 ? -24.621 -6.678 35.097 1.00 73.88 196 GLU A CA 1
ATOM 1610 C C . GLU A 1 196 ? -24.818 -6.147 33.672 1.00 73.88 196 GLU A C 1
ATOM 1612 O O . GLU A 1 196 ? -24.101 -6.570 32.763 1.00 73.88 196 GLU A O 1
ATOM 1617 N N . ASN A 1 197 ? -25.703 -5.170 33.467 1.00 75.94 197 ASN A N 1
ATOM 1618 C CA . ASN A 1 197 ? -25.973 -4.616 32.137 1.00 75.94 197 ASN A CA 1
ATOM 1619 C C . ASN A 1 197 ? -24.737 -3.935 31.528 1.00 75.94 197 ASN A C 1
ATOM 1621 O O . ASN A 1 197 ? -24.460 -4.098 30.337 1.00 75.94 197 ASN A O 1
ATOM 1625 N N . ASN A 1 198 ? -23.934 -3.247 32.345 1.00 75.75 198 ASN A N 1
ATOM 1626 C CA . ASN A 1 198 ? -22.682 -2.638 31.893 1.00 75.75 198 ASN A CA 1
ATOM 1627 C C . ASN A 1 198 ? -21.644 -3.701 31.478 1.00 75.75 198 ASN A C 1
ATOM 1629 O O . ASN A 1 198 ? -20.941 -3.537 30.479 1.00 75.75 198 ASN A O 1
ATOM 1633 N N . SER A 1 199 ? -21.575 -4.832 32.192 1.00 75.56 199 SER A N 1
ATOM 1634 C CA . SER A 1 199 ? -20.697 -5.949 31.817 1.00 75.56 199 SER A CA 1
ATOM 1635 C C . SER A 1 199 ? -21.115 -6.611 30.495 1.00 75.56 199 SER A C 1
ATOM 1637 O O . SER A 1 199 ? -20.256 -6.947 29.672 1.00 75.56 199 SER A O 1
ATOM 1639 N N . ILE A 1 200 ? -22.426 -6.728 30.246 1.00 83.06 200 ILE A N 1
ATOM 1640 C CA . ILE A 1 200 ? -22.982 -7.235 28.984 1.00 83.06 200 ILE A CA 1
ATOM 1641 C C . ILE A 1 200 ? -22.644 -6.268 27.846 1.00 83.06 200 ILE A C 1
ATOM 1643 O O . ILE A 1 200 ? -22.110 -6.696 26.821 1.00 83.06 200 ILE A O 1
ATOM 1647 N N . LEU A 1 201 ? -22.876 -4.967 28.041 1.00 81.62 201 LEU A N 1
ATOM 1648 C CA . LEU A 1 201 ? -22.553 -3.929 27.062 1.00 81.62 201 LEU A CA 1
ATOM 1649 C C . LEU A 1 201 ? -21.065 -3.957 26.683 1.00 81.62 201 LEU A C 1
ATOM 1651 O O . LEU A 1 201 ? -20.728 -4.028 25.501 1.00 81.62 201 LEU A O 1
ATOM 1655 N N . LEU A 1 202 ? -20.167 -3.969 27.673 1.00 82.75 202 LEU A N 1
ATOM 1656 C CA . LEU A 1 202 ? -18.721 -4.053 27.446 1.00 82.75 202 LEU A CA 1
ATOM 1657 C C . LEU A 1 202 ? -18.338 -5.321 26.678 1.00 82.75 202 LEU A C 1
ATOM 1659 O O . LEU A 1 20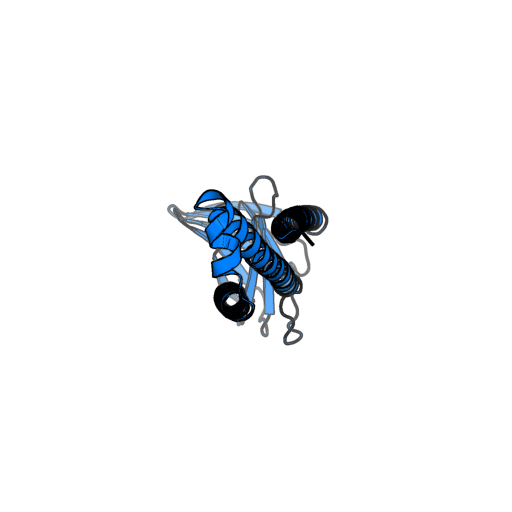2 ? -17.540 -5.253 25.743 1.00 82.75 202 LEU A O 1
ATOM 1663 N N . SER A 1 203 ? -18.937 -6.462 27.023 1.00 83.81 203 SER A N 1
ATOM 1664 C CA . SER A 1 203 ? -18.696 -7.732 26.332 1.00 83.81 203 SER A CA 1
ATOM 1665 C C . SER A 1 203 ? -19.103 -7.660 24.858 1.00 83.81 203 SER A C 1
ATOM 1667 O O . SER A 1 203 ? -18.325 -8.046 23.983 1.00 83.81 203 SER A O 1
ATOM 1669 N N . VAL A 1 204 ? -20.277 -7.094 24.558 1.00 86.56 204 VAL A N 1
ATOM 1670 C CA . VAL A 1 204 ? -20.752 -6.887 23.180 1.00 86.56 204 VAL A CA 1
ATOM 1671 C C . VAL A 1 204 ? -19.805 -5.964 22.410 1.00 86.56 204 VAL A C 1
ATOM 1673 O O . VAL A 1 204 ? -19.401 -6.289 21.291 1.00 86.56 204 VAL A O 1
ATOM 1676 N N . LEU A 1 205 ? -19.382 -4.850 23.013 1.00 87.12 205 LEU A N 1
ATOM 1677 C CA . LEU A 1 205 ? -18.458 -3.901 22.388 1.00 87.12 205 LEU A CA 1
ATOM 1678 C C . LEU A 1 205 ? -17.091 -4.527 22.082 1.00 87.12 205 LEU A C 1
ATOM 1680 O O . LEU A 1 205 ? -16.541 -4.303 20.999 1.00 87.12 205 LEU A O 1
ATOM 1684 N N . ILE A 1 206 ? -16.563 -5.353 22.991 1.00 86.75 206 ILE A N 1
ATOM 1685 C CA . ILE A 1 206 ? -15.319 -6.105 22.779 1.00 86.75 206 ILE A CA 1
ATOM 1686 C C . ILE A 1 206 ? -15.467 -7.049 21.583 1.00 86.75 206 ILE A C 1
ATOM 1688 O O . ILE A 1 206 ? -14.595 -7.066 20.711 1.00 86.75 206 ILE A O 1
ATOM 1692 N N . VAL A 1 207 ? -16.569 -7.801 21.504 1.00 89.00 207 VAL A N 1
ATOM 1693 C CA . VAL A 1 207 ? -16.822 -8.741 20.400 1.00 89.00 207 VAL A CA 1
ATOM 1694 C C . VAL A 1 207 ? -16.913 -8.006 19.061 1.00 89.00 207 VAL A C 1
ATOM 1696 O O . VAL A 1 207 ? -16.253 -8.410 18.101 1.00 89.00 207 VAL A O 1
ATOM 1699 N N . VAL A 1 208 ? -17.645 -6.890 18.992 1.00 88.50 208 VAL A N 1
ATOM 1700 C CA . VAL A 1 208 ? -17.756 -6.062 17.776 1.00 88.50 208 VAL A CA 1
ATOM 1701 C C . VAL A 1 208 ? -16.384 -5.546 1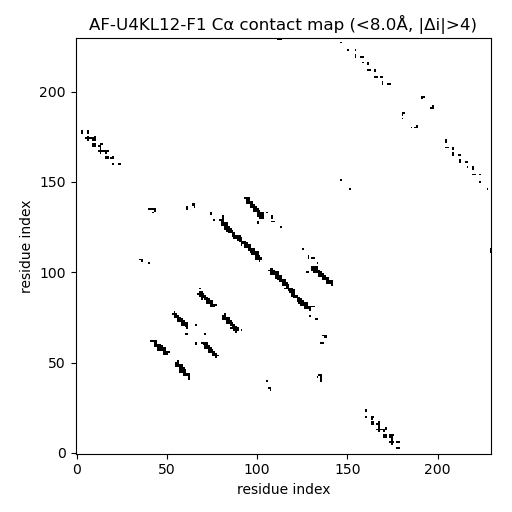7.333 1.00 88.50 208 VAL A C 1
ATOM 1703 O O . VAL A 1 208 ? -16.015 -5.668 16.160 1.00 88.50 208 VAL A O 1
ATOM 1706 N N . CYS A 1 209 ? -15.586 -5.023 18.266 1.00 87.88 209 CYS A N 1
ATOM 1707 C CA . CYS A 1 209 ? -14.250 -4.512 17.966 1.00 87.88 209 CYS A CA 1
ATOM 1708 C C . CYS A 1 209 ? -13.289 -5.625 17.525 1.00 87.88 209 CYS A C 1
ATOM 1710 O O . CYS A 1 209 ? -12.503 -5.427 16.594 1.00 87.88 209 CYS A O 1
ATOM 1712 N N . LEU A 1 210 ? -13.378 -6.810 18.135 1.00 87.31 210 LEU A N 1
ATOM 1713 C CA . LEU A 1 210 ? -12.580 -7.974 17.761 1.00 87.31 210 LEU A CA 1
ATOM 1714 C C . LEU A 1 210 ? -12.922 -8.454 16.346 1.00 87.31 210 LEU A C 1
ATOM 1716 O O . LEU A 1 210 ? -12.013 -8.670 15.541 1.00 87.31 210 LEU A O 1
ATOM 1720 N N . ILE A 1 211 ? -14.212 -8.576 16.016 1.00 88.81 211 ILE A N 1
ATOM 1721 C CA . ILE A 1 211 ? -14.669 -8.951 14.670 1.00 88.81 211 ILE A CA 1
ATOM 1722 C C . ILE A 1 211 ? -14.154 -7.938 13.643 1.00 88.81 211 ILE A C 1
ATOM 1724 O O . ILE A 1 211 ? -13.551 -8.335 12.642 1.00 88.81 211 ILE A O 1
ATOM 1728 N N . ASN A 1 212 ? -14.310 -6.638 13.913 1.00 86.38 212 ASN A N 1
ATOM 1729 C CA . ASN A 1 212 ? -13.806 -5.582 13.038 1.00 86.38 212 ASN A CA 1
ATOM 1730 C C . ASN A 1 212 ? -12.286 -5.698 12.826 1.00 86.38 212 ASN A C 1
ATOM 1732 O O . ASN A 1 212 ? -11.807 -5.722 11.689 1.00 86.38 212 ASN A O 1
ATOM 1736 N N . TYR A 1 213 ? -11.517 -5.870 13.906 1.00 85.75 213 TYR A N 1
ATOM 1737 C CA . TYR A 1 213 ? -10.068 -6.044 13.824 1.00 85.75 213 TYR A CA 1
ATOM 1738 C C . TYR A 1 213 ? -9.672 -7.261 12.981 1.00 85.75 213 TYR A C 1
ATOM 1740 O O . TYR A 1 213 ? -8.781 -7.169 12.129 1.00 85.75 213 TYR A O 1
ATOM 1748 N N . LEU A 1 214 ? -10.334 -8.404 13.184 1.00 87.38 214 LEU A N 1
ATOM 1749 C CA . LEU A 1 214 ? -10.063 -9.630 12.436 1.00 87.38 214 LEU A CA 1
ATOM 1750 C C . LEU A 1 214 ? -10.372 -9.467 10.943 1.00 87.38 214 LEU A C 1
ATOM 1752 O O . LEU A 1 214 ? -9.562 -9.893 10.113 1.00 87.38 214 LEU A O 1
ATOM 1756 N N . LEU A 1 215 ? -11.481 -8.812 10.588 1.00 87.44 215 LEU A N 1
ATOM 1757 C CA . LEU A 1 215 ? -11.852 -8.523 9.198 1.00 87.44 215 LEU A CA 1
ATOM 1758 C C . LEU A 1 215 ? -10.838 -7.595 8.517 1.00 87.44 215 LEU A C 1
ATOM 1760 O O . LEU A 1 215 ? -10.366 -7.891 7.410 1.00 87.44 215 LEU A O 1
ATOM 1764 N N . VAL A 1 216 ? -10.436 -6.514 9.191 1.00 85.25 216 VAL A N 1
ATOM 1765 C CA . VAL A 1 216 ? -9.418 -5.584 8.683 1.00 85.25 216 VAL A CA 1
ATOM 1766 C C . VAL A 1 216 ? -8.080 -6.303 8.512 1.00 85.25 216 VAL A C 1
ATOM 1768 O O . VAL A 1 216 ? -7.480 -6.250 7.438 1.00 85.25 216 VAL A O 1
ATOM 1771 N N . ASN A 1 217 ? -7.629 -7.054 9.518 1.00 81.50 217 ASN A N 1
ATOM 1772 C CA . ASN A 1 217 ? -6.367 -7.791 9.468 1.00 81.50 217 ASN A CA 1
ATOM 1773 C C . ASN A 1 217 ? -6.365 -8.869 8.369 1.00 81.50 217 ASN A C 1
ATOM 1775 O O . ASN A 1 217 ? -5.377 -9.016 7.647 1.00 81.50 217 ASN A O 1
ATOM 1779 N N . LYS A 1 218 ? -7.475 -9.596 8.180 1.00 85.25 218 LYS A N 1
ATOM 1780 C CA . LYS A 1 218 ? -7.637 -10.564 7.081 1.00 85.25 218 LYS A CA 1
ATOM 1781 C C . LYS A 1 218 ? -7.524 -9.878 5.719 1.00 85.25 218 LYS A C 1
ATOM 1783 O O . LYS A 1 218 ? -6.834 -10.387 4.834 1.00 85.25 218 LYS A O 1
ATOM 1788 N N . THR A 1 219 ? -8.139 -8.708 5.566 1.00 80.88 219 THR A N 1
ATOM 1789 C CA . THR A 1 219 ? -8.076 -7.906 4.335 1.00 80.88 219 THR A CA 1
ATOM 1790 C C . THR A 1 219 ? -6.657 -7.405 4.064 1.00 80.88 219 THR A C 1
ATOM 1792 O O . THR A 1 219 ? -6.165 -7.529 2.941 1.00 80.88 219 THR A O 1
ATOM 1795 N N . LEU A 1 220 ? -5.959 -6.919 5.095 1.00 77.69 220 LEU A N 1
ATOM 1796 C CA . LEU A 1 220 ? -4.560 -6.494 5.001 1.00 77.69 220 LEU A CA 1
ATOM 1797 C C . LEU A 1 220 ? -3.638 -7.656 4.615 1.00 77.69 220 LEU A C 1
ATOM 1799 O O . LEU A 1 220 ? -2.842 -7.513 3.690 1.00 77.69 220 LEU A O 1
ATOM 1803 N N . LYS A 1 221 ? -3.790 -8.828 5.249 1.00 76.19 221 LYS A N 1
ATOM 1804 C CA . LYS A 1 221 ? -3.032 -10.042 4.899 1.00 76.19 221 LYS A CA 1
ATOM 1805 C C . LYS A 1 221 ? -3.283 -10.485 3.459 1.00 76.19 221 LYS A C 1
ATOM 1807 O O . LYS A 1 221 ? -2.336 -10.847 2.768 1.00 76.19 221 LYS A O 1
ATOM 1812 N N . LYS A 1 222 ? -4.538 -10.453 2.989 1.00 73.88 222 LYS A N 1
ATOM 1813 C CA . LYS A 1 222 ? -4.875 -10.797 1.597 1.00 73.88 222 LYS A CA 1
ATOM 1814 C C . LYS A 1 222 ? -4.187 -9.842 0.620 1.00 73.88 222 LYS A C 1
ATOM 1816 O O . LYS A 1 222 ? -3.584 -10.308 -0.338 1.00 73.88 222 LYS A O 1
ATOM 1821 N N . ARG A 1 223 ? -4.224 -8.530 0.880 1.00 66.50 223 ARG A N 1
ATOM 1822 C CA . ARG A 1 223 ? -3.556 -7.521 0.039 1.00 66.50 223 ARG A CA 1
ATOM 1823 C C . ARG A 1 223 ? -2.034 -7.671 0.039 1.00 66.50 223 ARG A C 1
ATOM 1825 O O . ARG A 1 223 ? -1.443 -7.591 -1.029 1.00 66.50 223 ARG A O 1
ATOM 1832 N N . ALA A 1 224 ? -1.426 -7.948 1.193 1.00 63.50 224 ALA A N 1
ATOM 1833 C CA . ALA A 1 224 ? 0.008 -8.219 1.285 1.00 63.50 224 ALA A CA 1
ATOM 1834 C C . ALA A 1 224 ? 0.399 -9.456 0.459 1.00 63.50 224 ALA A C 1
ATOM 1836 O O . ALA A 1 224 ? 1.299 -9.370 -0.362 1.00 63.50 224 ALA A O 1
ATOM 1837 N N . LYS A 1 225 ? -0.343 -10.568 0.580 1.00 61.84 225 LYS A N 1
ATOM 1838 C CA . LYS A 1 225 ? -0.098 -11.782 -0.219 1.00 61.84 225 LYS A CA 1
ATOM 1839 C C . LYS A 1 225 ? -0.289 -11.573 -1.723 1.00 61.84 225 LYS A C 1
ATOM 1841 O O . LYS A 1 225 ? 0.450 -12.159 -2.500 1.00 61.84 225 LYS A O 1
ATOM 1846 N N . VAL A 1 226 ? -1.275 -10.776 -2.143 1.00 55.78 226 VAL A N 1
ATOM 1847 C CA . VAL A 1 226 ? -1.477 -10.452 -3.569 1.00 55.78 226 VAL A CA 1
ATOM 1848 C C . VAL A 1 226 ? -0.331 -9.595 -4.104 1.00 55.78 226 VAL A C 1
ATOM 1850 O O . VAL A 1 226 ? 0.120 -9.851 -5.209 1.00 55.78 226 VAL A O 1
ATOM 1853 N N . GLY A 1 227 ? 0.177 -8.642 -3.319 1.00 46.22 227 GLY A N 1
ATOM 1854 C CA . GLY A 1 227 ? 1.366 -7.861 -3.682 1.00 46.22 227 GLY A CA 1
ATOM 1855 C C . GLY A 1 227 ? 2.686 -8.641 -3.643 1.00 46.22 227 GLY A C 1
ATOM 1856 O O . GLY A 1 227 ? 3.693 -8.102 -4.061 1.00 46.22 227 GLY A O 1
ATOM 1857 N N . MET A 1 228 ? 2.688 -9.876 -3.126 1.00 44.81 228 MET A N 1
ATOM 1858 C CA . MET A 1 228 ? 3.832 -10.801 -3.186 1.00 44.81 228 MET A CA 1
ATOM 1859 C C . MET A 1 228 ? 3.707 -11.828 -4.322 1.00 44.81 228 MET A C 1
ATOM 1861 O O . MET A 1 228 ? 4.641 -12.578 -4.560 1.00 44.81 228 MET A O 1
ATOM 1865 N N . LYS A 1 229 ? 2.533 -11.931 -4.962 1.00 38.44 229 LYS A N 1
ATOM 1866 C CA . LYS A 1 229 ? 2.251 -12.871 -6.064 1.00 38.44 229 LYS A CA 1
ATOM 1867 C C . LYS A 1 229 ? 2.122 -12.181 -7.428 1.00 38.44 229 LYS A C 1
ATOM 1869 O O . LYS A 1 229 ? 1.855 -12.863 -8.413 1.00 38.44 229 LYS A O 1
ATOM 1874 N N . LYS A 1 230 ? 2.196 -10.853 -7.455 1.00 35.75 230 LYS A N 1
ATOM 1875 C CA . LYS A 1 230 ? 2.204 -10.015 -8.654 1.00 35.75 230 LYS A CA 1
ATOM 1876 C C . LYS A 1 230 ? 3.581 -9.404 -8.787 1.00 35.75 230 LYS A C 1
ATOM 1878 O O . LYS A 1 230 ? 3.999 -9.257 -9.950 1.00 35.75 230 LYS A O 1
#